Protein AF-A0A1X4HTR7-F1 (afdb_monomer_lite)

Radius of gyration: 32.69 Å; chains: 1; bounding box: 89×97×59 Å

Foldseek 3Di:
DWDFDDDDDDDGTDIDDDDDDPDPDVLVVVLVVVLVVLVVLVPPPPQLLVVLLVLLLVVLCVLCPPPAADQDLQVLLVVLCVVCVVVPQNWDADPSSFKIKRLDDSNVVSCVVRVSRRVSSNQSNSQNSSVRHHPDRWDWDWAPCPDPRIIIIGTRPPVPPDPDPPPDDDDDDDDDDPPDDDDDDDDDDDDDDDDDDDDDDDDDDDDDDDDDDPDDDDDDDDDDDDDDDDDDDDDDDDDDDDD

Structure (mmCIF, N/CA/C/O backbone):
data_AF-A0A1X4HTR7-F1
#
_entry.id   AF-A0A1X4HTR7-F1
#
loop_
_atom_site.group_PDB
_atom_site.id
_atom_site.type_symbol
_atom_site.label_atom_id
_atom_site.label_alt_id
_atom_site.label_comp_id
_atom_site.label_asym_id
_atom_site.label_entity_id
_atom_site.label_seq_id
_atom_site.pdbx_PDB_ins_code
_atom_site.Cartn_x
_atom_site.Cartn_y
_atom_site.Cartn_z
_atom_site.occupancy
_atom_site.B_iso_or_equiv
_atom_site.auth_seq_id
_atom_site.auth_comp_id
_atom_site.auth_asym_id
_atom_site.auth_atom_id
_atom_site.pdbx_PDB_model_num
ATOM 1 N N . ALA A 1 1 ? 1.546 -31.079 11.199 1.00 79.06 1 ALA A N 1
ATOM 2 C CA . ALA A 1 1 ? 1.983 -32.362 11.791 1.00 79.06 1 ALA A CA 1
ATOM 3 C C . ALA A 1 1 ? 1.471 -33.505 10.922 1.00 79.06 1 ALA A C 1
ATOM 5 O O . ALA A 1 1 ? 0.369 -33.392 10.394 1.00 79.06 1 ALA A O 1
ATOM 6 N N . ARG A 1 2 ? 2.264 -34.568 10.740 1.00 87.56 2 ARG A N 1
ATOM 7 C CA . ARG A 1 2 ? 1.849 -35.764 9.989 1.00 87.56 2 ARG A CA 1
ATOM 8 C C . ARG A 1 2 ? 1.687 -36.942 10.940 1.00 87.56 2 ARG A C 1
ATOM 10 O O . ARG A 1 2 ? 2.539 -37.140 11.801 1.00 87.56 2 ARG A O 1
ATOM 17 N N . GLU A 1 3 ? 0.636 -37.719 10.750 1.00 89.25 3 GLU A N 1
ATOM 18 C CA . GLU A 1 3 ? 0.350 -38.915 11.539 1.00 89.25 3 GLU A CA 1
ATOM 19 C C . GLU A 1 3 ? -0.080 -40.044 10.602 1.00 89.25 3 GLU A C 1
ATOM 21 O O . GLU A 1 3 ? -0.757 -39.810 9.600 1.00 89.25 3 GLU A O 1
ATOM 26 N N . ARG A 1 4 ? 0.332 -41.279 10.893 1.00 87.69 4 ARG A N 1
ATOM 27 C CA . ARG A 1 4 ? -0.179 -42.446 10.169 1.00 87.69 4 ARG A CA 1
ATOM 28 C C . ARG A 1 4 ? -1.534 -42.824 10.752 1.00 87.69 4 ARG A C 1
ATOM 30 O O . ARG A 1 4 ? -1.664 -42.978 11.959 1.00 87.69 4 ARG A O 1
ATOM 37 N N . SER A 1 5 ? -2.533 -42.975 9.889 1.00 85.94 5 SER A N 1
ATOM 38 C CA . SER A 1 5 ? -3.834 -43.512 10.292 1.00 85.94 5 SER A CA 1
ATOM 39 C C . SER A 1 5 ? -3.694 -44.921 10.870 1.00 85.94 5 SER A C 1
ATOM 41 O O . SER A 1 5 ? -2.781 -45.666 10.506 1.00 85.94 5 SER A O 1
ATOM 43 N N . ALA A 1 6 ? -4.608 -45.288 11.771 1.00 83.56 6 ALA A N 1
ATOM 44 C CA . ALA A 1 6 ? -4.691 -46.658 12.251 1.00 83.56 6 ALA A CA 1
ATOM 45 C C . ALA A 1 6 ? -5.001 -47.606 11.072 1.00 83.56 6 ALA A C 1
ATOM 47 O O . ALA A 1 6 ? -5.814 -47.255 10.210 1.00 83.56 6 ALA A O 1
ATOM 48 N N . PRO A 1 7 ? -4.359 -48.784 10.998 1.00 80.25 7 PRO A N 1
ATOM 49 C CA . PRO A 1 7 ? -4.620 -49.755 9.943 1.00 80.25 7 PRO A CA 1
ATOM 50 C C . PRO A 1 7 ? -6.077 -50.236 10.002 1.00 80.25 7 PRO A C 1
ATOM 52 O O . PRO A 1 7 ? -6.523 -50.754 11.022 1.00 80.25 7 PRO A O 1
ATOM 55 N N . ALA A 1 8 ? -6.804 -50.089 8.894 1.00 79.19 8 ALA A N 1
ATOM 56 C CA . ALA A 1 8 ? -8.170 -50.577 8.726 1.00 79.19 8 ALA A CA 1
ATOM 57 C C . ALA A 1 8 ? -8.218 -51.534 7.524 1.00 79.19 8 ALA A C 1
ATOM 59 O O . ALA A 1 8 ? -8.521 -51.138 6.402 1.00 79.19 8 ALA A O 1
ATOM 60 N N . GLY A 1 9 ? -7.858 -52.799 7.755 1.00 84.00 9 GLY A N 1
ATOM 61 C CA . GLY A 1 9 ? -7.861 -53.849 6.731 1.00 84.00 9 GLY A CA 1
ATOM 62 C C . GLY A 1 9 ? -6.560 -53.973 5.926 1.00 84.00 9 GLY A C 1
ATOM 63 O O . GLY A 1 9 ? -5.494 -53.523 6.349 1.00 84.00 9 GLY A O 1
ATOM 64 N N . ARG A 1 10 ? -6.634 -54.652 4.771 1.00 78.81 10 ARG A N 1
ATOM 65 C CA . ARG A 1 10 ? -5.477 -54.886 3.889 1.00 78.81 10 ARG A CA 1
ATOM 66 C C . ARG A 1 10 ? -5.119 -53.608 3.127 1.00 78.81 10 ARG A C 1
ATOM 68 O O . ARG A 1 10 ? -5.929 -53.106 2.359 1.00 78.81 10 ARG A O 1
ATOM 75 N N . GLY A 1 11 ? -3.891 -53.128 3.304 1.00 84.06 11 GLY A N 1
ATOM 76 C CA . GLY A 1 11 ? -3.349 -51.959 2.608 1.00 84.06 11 GLY A CA 1
ATOM 77 C C . GLY A 1 11 ? -2.319 -51.218 3.460 1.00 84.06 11 GLY A C 1
ATOM 78 O O . GLY A 1 11 ? -2.220 -51.431 4.667 1.00 84.06 11 GLY A O 1
ATOM 79 N N . ARG A 1 12 ? -1.525 -50.340 2.837 1.00 84.44 12 ARG A N 1
ATOM 80 C CA . ARG A 1 12 ? -0.599 -49.460 3.562 1.00 84.44 12 ARG A CA 1
ATOM 81 C C . ARG A 1 12 ? -1.40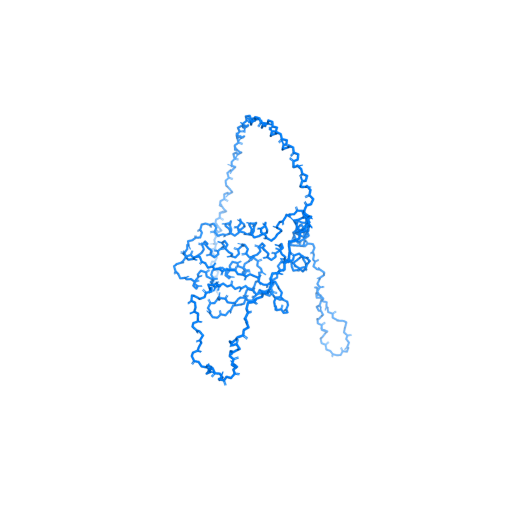5 -48.347 4.251 1.00 84.44 12 ARG A C 1
ATOM 83 O O . ARG A 1 12 ? -2.140 -47.654 3.549 1.00 84.44 12 ARG A O 1
ATOM 90 N N . PRO A 1 13 ? -1.262 -48.125 5.572 1.00 86.06 13 PRO A N 1
ATOM 91 C CA . PRO A 1 13 ? -2.003 -47.072 6.262 1.00 86.06 13 PRO A CA 1
ATOM 92 C C . PRO A 1 13 ? -1.736 -45.688 5.660 1.00 86.06 13 PRO A C 1
ATOM 94 O O . PRO A 1 13 ? -0.587 -45.338 5.372 1.00 86.06 13 PRO A O 1
ATOM 97 N N . ALA A 1 14 ? -2.798 -44.900 5.487 1.00 85.88 14 ALA A N 1
ATOM 98 C CA . ALA A 1 14 ? -2.728 -43.566 4.901 1.00 85.88 14 ALA A CA 1
ATOM 99 C C . ALA A 1 14 ? -2.031 -42.565 5.837 1.00 85.88 14 ALA A C 1
ATOM 101 O O . ALA A 1 14 ? -2.165 -42.647 7.065 1.00 85.88 14 ALA A O 1
ATOM 102 N N . TRP A 1 15 ? -1.335 -41.586 5.257 1.00 90.00 15 TRP A N 1
ATOM 103 C CA . TRP A 1 15 ? -0.837 -40.418 5.983 1.00 90.00 15 TRP A CA 1
ATOM 104 C C . TRP A 1 15 ? -1.953 -39.391 6.145 1.00 90.00 15 TRP A C 1
ATOM 106 O O . TRP A 1 15 ? -2.598 -39.000 5.176 1.00 90.00 15 TRP A O 1
ATOM 116 N N . ARG A 1 16 ? -2.163 -38.938 7.378 1.00 89.38 16 ARG A N 1
ATOM 117 C CA . ARG A 1 16 ? -3.031 -37.813 7.710 1.00 89.38 16 ARG A CA 1
ATOM 118 C C . ARG A 1 16 ? -2.163 -36.599 7.993 1.00 89.38 16 ARG A C 1
ATOM 120 O O . ARG A 1 16 ? -1.202 -36.666 8.763 1.00 89.38 16 ARG A O 1
ATOM 127 N N . TYR A 1 17 ? -2.524 -35.488 7.373 1.00 82.50 17 TYR A N 1
ATOM 128 C CA . TYR A 1 17 ? -1.893 -34.199 7.594 1.00 82.50 17 TYR A CA 1
ATOM 129 C C . TYR A 1 17 ? -2.848 -33.359 8.431 1.00 82.50 17 TYR A C 1
ATOM 131 O O . TYR A 1 17 ? -4.002 -33.161 8.064 1.00 82.50 17 TYR A O 1
ATOM 139 N N . ARG A 1 18 ? -2.370 -32.887 9.579 1.00 82.81 18 ARG A N 1
ATOM 140 C CA . ARG A 1 18 ? -3.064 -31.889 10.392 1.00 82.81 18 ARG A CA 1
ATOM 141 C C . ARG A 1 18 ? -2.269 -30.598 10.309 1.00 82.81 18 ARG A C 1
ATOM 143 O O . ARG A 1 18 ? -1.058 -30.623 10.563 1.00 82.81 18 ARG A O 1
ATOM 150 N N . ALA A 1 19 ? -2.922 -29.483 9.996 1.00 76.19 19 ALA A N 1
ATOM 151 C CA . ALA A 1 19 ? -2.314 -28.171 10.181 1.00 76.19 19 ALA A CA 1
ATOM 152 C C . ALA A 1 19 ? -1.840 -28.070 11.640 1.00 76.19 19 ALA A C 1
ATOM 154 O O . ALA A 1 19 ? -2.599 -28.360 12.567 1.00 76.19 19 ALA A O 1
ATOM 155 N N . ARG A 1 20 ? -0.554 -27.772 11.864 1.00 68.00 20 ARG A N 1
ATOM 156 C CA . ARG A 1 20 ? -0.137 -27.413 13.226 1.00 68.00 20 ARG A CA 1
ATOM 157 C C . ARG A 1 20 ? -0.819 -26.083 13.547 1.00 68.00 20 ARG A C 1
ATOM 159 O O . ARG A 1 20 ? -0.911 -25.265 12.631 1.00 68.00 20 ARG A O 1
ATOM 166 N N . PRO A 1 21 ? -1.273 -25.859 14.794 1.00 58.34 21 PRO A N 1
ATOM 167 C CA . PRO A 1 21 ? -1.607 -24.506 15.192 1.00 58.34 21 PRO A CA 1
ATOM 168 C C . PRO A 1 21 ? -0.378 -23.644 14.871 1.00 58.34 21 PRO A C 1
ATOM 170 O O . PRO A 1 21 ? 0.741 -24.083 15.173 1.00 58.34 21 PRO A O 1
ATOM 173 N N . PRO A 1 22 ? -0.546 -22.514 14.167 1.00 58.00 22 PRO A N 1
ATOM 174 C CA . PRO A 1 22 ? 0.551 -21.583 13.945 1.00 58.00 22 PRO A CA 1
ATOM 175 C C . PRO A 1 22 ? 1.212 -21.319 15.297 1.00 58.00 22 PRO A C 1
ATOM 177 O O . PRO A 1 22 ? 0.532 -20.941 16.253 1.00 58.00 22 PRO A O 1
ATOM 180 N N . GLN A 1 23 ? 2.507 -21.628 15.395 1.00 58.72 23 GLN A N 1
ATOM 181 C CA . GLN A 1 23 ? 3.289 -21.280 16.578 1.00 58.72 23 GLN A CA 1
ATOM 182 C C . GLN A 1 23 ? 3.254 -19.756 16.759 1.00 58.72 23 GLN A C 1
ATOM 184 O O . GLN A 1 23 ? 2.882 -19.042 15.824 1.00 58.72 23 GLN A O 1
ATOM 189 N N . GLU A 1 24 ? 3.606 -19.264 17.946 1.00 57.88 24 GLU A N 1
ATOM 190 C CA . GLU A 1 24 ? 3.901 -17.845 18.172 1.00 57.88 24 GLU A CA 1
ATOM 191 C C . GLU A 1 24 ? 5.034 -17.443 17.222 1.00 57.88 24 GLU A C 1
ATOM 193 O O . GLU A 1 24 ? 6.217 -17.641 17.474 1.00 57.88 24 GLU A O 1
ATOM 198 N N . SER A 1 25 ? 4.648 -17.033 16.019 1.00 64.00 25 SER A N 1
ATOM 199 C CA . SER A 1 25 ? 5.545 -16.496 15.018 1.00 64.00 25 SER A CA 1
ATOM 200 C C . SER A 1 25 ? 5.686 -15.011 15.318 1.00 64.00 25 SER A C 1
ATOM 202 O O . SER A 1 25 ? 4.644 -14.379 15.520 1.00 64.00 25 SER A O 1
ATOM 204 N N . PRO A 1 26 ? 6.887 -14.424 15.224 1.00 72.56 26 PRO A N 1
ATOM 205 C CA . PRO A 1 26 ? 7.075 -12.976 15.327 1.00 72.56 26 PRO A CA 1
ATOM 206 C C . PRO A 1 26 ? 6.064 -12.178 14.483 1.00 72.56 26 PRO A C 1
ATOM 208 O O . PRO A 1 26 ? 5.547 -11.158 14.919 1.00 72.56 26 PRO A O 1
ATOM 211 N N . ALA A 1 27 ? 5.660 -12.709 13.322 1.00 74.56 27 ALA A N 1
ATOM 212 C CA . ALA A 1 27 ? 4.618 -12.136 12.467 1.00 74.56 27 ALA A CA 1
ATOM 213 C C . ALA A 1 27 ? 3.270 -11.872 13.176 1.00 74.56 27 ALA A C 1
ATOM 215 O O . ALA A 1 27 ? 2.614 -10.878 12.885 1.00 74.56 27 ALA A O 1
ATOM 216 N N . ARG A 1 28 ? 2.854 -12.724 14.123 1.00 75.75 28 ARG A N 1
ATOM 217 C CA . ARG A 1 28 ? 1.610 -12.538 14.891 1.00 75.75 28 ARG A CA 1
ATOM 218 C C . ARG A 1 28 ? 1.742 -11.450 15.945 1.00 75.75 28 ARG A C 1
ATOM 220 O O . ARG A 1 28 ? 0.796 -10.697 16.150 1.00 75.75 28 ARG A O 1
ATOM 227 N N . GLU A 1 29 ? 2.896 -11.366 16.595 1.00 83.12 29 GLU A N 1
ATOM 228 C CA . GLU A 1 29 ? 3.181 -10.313 17.572 1.00 83.12 29 GLU A CA 1
ATOM 229 C C . GLU A 1 29 ? 3.232 -8.945 16.882 1.00 83.12 29 GLU A C 1
ATOM 231 O O . GLU A 1 29 ? 2.575 -8.005 17.331 1.00 83.12 29 GLU A O 1
ATOM 236 N N . TYR A 1 30 ? 3.904 -8.855 15.729 1.00 85.38 30 TYR A N 1
ATOM 237 C CA . TYR A 1 30 ? 3.920 -7.640 14.913 1.00 85.38 30 TYR A CA 1
ATOM 238 C C . TYR A 1 30 ? 2.538 -7.284 14.358 1.00 85.38 30 TYR A C 1
ATOM 240 O O . TYR A 1 30 ? 2.181 -6.108 14.354 1.00 85.38 30 TYR A O 1
ATOM 248 N N . ALA A 1 31 ? 1.725 -8.267 13.955 1.00 84.56 31 ALA A N 1
ATOM 249 C CA . ALA A 1 31 ? 0.345 -8.015 13.541 1.00 84.56 31 ALA A CA 1
ATOM 250 C C . ALA A 1 31 ? -0.514 -7.466 14.693 1.00 84.56 31 ALA A C 1
ATOM 252 O O . ALA A 1 31 ? -1.280 -6.524 14.493 1.00 84.56 31 ALA A O 1
ATOM 253 N N . GLY A 1 32 ? -0.348 -7.999 15.909 1.00 88.50 32 GLY A N 1
ATOM 254 C CA . GLY A 1 32 ? -1.008 -7.482 17.109 1.00 88.50 32 GLY A CA 1
ATOM 255 C C . GLY A 1 32 ? -0.587 -6.047 17.444 1.00 88.50 32 GLY A C 1
ATOM 256 O O . GLY A 1 32 ? -1.440 -5.205 17.726 1.00 88.50 32 GLY A O 1
ATOM 257 N N . LEU A 1 33 ? 0.710 -5.737 17.351 1.00 92.12 33 LEU A N 1
ATOM 258 C CA . LEU A 1 33 ? 1.218 -4.374 17.527 1.00 92.12 33 LEU A CA 1
ATOM 259 C C . LEU A 1 33 ? 0.642 -3.419 16.471 1.00 92.12 33 LEU A C 1
ATOM 261 O O . LEU A 1 33 ? 0.127 -2.356 16.822 1.00 92.12 33 LEU A O 1
ATOM 265 N N . ALA A 1 34 ? 0.674 -3.817 15.197 1.00 90.81 34 ALA A N 1
ATOM 266 C CA . ALA A 1 34 ? 0.104 -3.043 14.099 1.00 90.81 34 ALA A CA 1
ATOM 267 C C . ALA A 1 34 ? -1.395 -2.782 14.312 1.00 90.81 34 ALA A C 1
ATOM 269 O O . ALA A 1 34 ? -1.858 -1.668 14.076 1.00 90.81 34 ALA A O 1
ATOM 270 N N . ALA A 1 35 ? -2.142 -3.762 14.831 1.00 92.38 35 ALA A N 1
ATOM 271 C CA . ALA A 1 35 ? -3.556 -3.599 15.159 1.00 92.38 35 ALA A CA 1
ATOM 272 C C . ALA A 1 35 ? -3.799 -2.519 16.216 1.00 92.38 35 ALA A C 1
ATOM 274 O O . ALA A 1 35 ? -4.629 -1.631 16.017 1.00 92.38 35 ALA A O 1
ATOM 275 N N . VAL A 1 36 ? -3.048 -2.545 17.319 1.00 95.88 36 VAL A N 1
ATOM 276 C CA . VAL A 1 36 ? -3.193 -1.550 18.393 1.00 95.88 36 VAL A CA 1
ATOM 277 C C . VAL A 1 36 ? -2.829 -0.145 17.905 1.00 95.88 36 VAL A C 1
ATOM 279 O O . VAL A 1 36 ? -3.540 0.814 18.225 1.00 95.88 36 VAL A O 1
ATOM 282 N N . LEU A 1 37 ? -1.758 -0.014 17.118 1.00 95.81 37 LEU A N 1
ATOM 283 C CA . LEU A 1 37 ? -1.332 1.266 16.547 1.00 95.81 37 LEU A CA 1
ATOM 284 C C . LEU A 1 37 ? -2.354 1.803 15.540 1.00 95.81 37 LEU A C 1
ATOM 286 O O . LEU A 1 37 ? -2.765 2.958 15.651 1.00 95.81 37 LEU A O 1
ATOM 290 N N . ALA A 1 38 ? -2.837 0.958 14.627 1.00 96.06 38 ALA A N 1
ATOM 291 C CA . ALA A 1 38 ? -3.857 1.344 13.659 1.00 96.06 38 ALA A CA 1
ATOM 292 C C . ALA A 1 38 ? -5.149 1.791 14.352 1.00 96.06 38 ALA A C 1
ATOM 294 O O . ALA A 1 38 ? -5.695 2.846 14.032 1.00 96.06 38 ALA A O 1
ATOM 295 N N . ALA A 1 39 ? -5.587 1.051 15.373 1.00 96.00 39 ALA A N 1
ATOM 296 C CA . ALA A 1 39 ? -6.756 1.407 16.164 1.00 96.00 39 ALA A CA 1
ATOM 297 C C . ALA A 1 39 ? -6.565 2.733 16.924 1.00 96.00 39 ALA A C 1
ATOM 299 O O . ALA A 1 39 ? -7.526 3.476 17.130 1.00 96.00 39 ALA A O 1
ATOM 300 N N . ARG A 1 40 ? -5.338 3.051 17.363 1.00 97.75 40 ARG A N 1
ATOM 301 C CA . ARG A 1 40 ? -5.025 4.340 17.993 1.00 97.75 40 ARG A CA 1
ATOM 302 C C . ARG A 1 40 ? -5.120 5.482 16.983 1.00 97.75 40 ARG A C 1
ATOM 304 O O . ARG A 1 40 ? -5.825 6.444 17.272 1.00 97.75 40 ARG A O 1
ATOM 311 N N . ILE A 1 41 ? -4.469 5.356 15.825 1.00 96.75 41 ILE A N 1
ATOM 312 C CA . ILE A 1 41 ? -4.495 6.364 14.751 1.00 96.75 41 ILE A CA 1
ATOM 313 C C . ILE A 1 41 ? -5.938 6.629 14.317 1.00 96.75 41 ILE A C 1
ATOM 315 O O . ILE A 1 41 ? -6.377 7.775 14.341 1.00 96.75 41 ILE A O 1
ATOM 319 N N . ALA A 1 42 ? -6.707 5.568 14.053 1.00 95.69 42 ALA A N 1
ATOM 320 C CA . ALA A 1 42 ? -8.106 5.663 13.642 1.00 95.69 42 ALA A CA 1
ATOM 321 C C . ALA A 1 42 ? -8.994 6.434 14.636 1.00 95.69 42 ALA A C 1
ATOM 323 O O . ALA A 1 42 ? -9.997 7.014 14.232 1.00 95.69 42 ALA A O 1
ATOM 324 N N . ARG A 1 43 ? -8.653 6.438 15.933 1.00 96.50 43 ARG A N 1
ATOM 325 C CA . ARG A 1 43 ? -9.421 7.148 16.967 1.00 96.50 43 ARG A CA 1
ATOM 326 C C . ARG A 1 43 ? -8.938 8.563 17.251 1.00 96.50 43 ARG A C 1
ATOM 328 O O . ARG A 1 43 ? -9.726 9.350 17.764 1.00 96.50 43 ARG A O 1
ATOM 335 N N . THR A 1 44 ? -7.653 8.857 17.051 1.00 97.56 44 THR A N 1
ATOM 336 C CA . THR A 1 44 ? -7.059 10.116 17.536 1.00 97.56 44 THR A CA 1
ATOM 337 C C . THR A 1 44 ? -6.549 11.045 16.451 1.00 97.56 44 THR A C 1
ATOM 339 O O . THR A 1 44 ? -6.312 12.208 16.758 1.00 97.56 44 THR A O 1
ATOM 342 N N . SER A 1 45 ? -6.356 10.561 15.226 1.00 97.81 45 SER A N 1
ATOM 343 C CA . SER A 1 45 ? -5.997 11.426 14.105 1.00 97.81 45 SER A CA 1
ATOM 344 C C . SER A 1 45 ? -7.224 12.164 13.564 1.00 97.81 45 SER A C 1
ATOM 346 O O . SER A 1 45 ? -8.330 11.621 13.551 1.00 97.81 45 SER A O 1
ATOM 348 N N . ALA A 1 46 ? -7.014 13.404 13.118 1.00 97.56 46 ALA A N 1
ATOM 349 C CA . ALA A 1 46 ? -8.010 14.177 12.381 1.00 97.56 46 ALA A CA 1
ATOM 350 C C . ALA A 1 46 ? -8.137 13.717 10.915 1.00 97.56 46 ALA A C 1
ATOM 352 O O . ALA A 1 46 ? -9.207 13.867 10.328 1.00 97.56 46 ALA A O 1
ATOM 353 N N . ASP A 1 47 ? -7.078 13.123 10.355 1.00 97.81 47 ASP A N 1
ATOM 354 C CA . ASP A 1 47 ? -7.054 12.495 9.033 1.00 97.81 47 ASP A CA 1
ATOM 355 C C . ASP A 1 47 ? -6.271 11.165 9.083 1.00 97.81 47 ASP A C 1
ATOM 357 O O . ASP A 1 47 ? -5.096 11.094 8.711 1.00 97.81 47 ASP A O 1
ATOM 361 N N . PRO A 1 48 ? -6.911 10.073 9.547 1.00 97.38 48 PRO A N 1
ATOM 362 C CA . PRO A 1 48 ? -6.248 8.779 9.671 1.00 97.38 48 PRO A CA 1
ATOM 363 C C . PRO A 1 48 ? -5.699 8.216 8.354 1.00 97.38 48 PRO A C 1
ATOM 365 O O . PRO A 1 48 ? -4.754 7.430 8.392 1.00 97.38 48 PRO A O 1
ATOM 368 N N . ARG A 1 49 ? -6.302 8.558 7.203 1.00 96.88 49 ARG A N 1
ATOM 369 C CA . ARG A 1 49 ? -5.839 8.074 5.894 1.00 96.88 49 ARG A CA 1
ATOM 370 C C . ARG A 1 49 ? -4.628 8.872 5.426 1.00 96.88 49 ARG A C 1
ATOM 372 O O . ARG A 1 49 ? -3.670 8.255 4.969 1.00 96.88 49 ARG A O 1
ATOM 379 N N . GLY A 1 50 ? -4.657 10.198 5.553 1.00 98.00 50 GLY A N 1
ATOM 380 C CA . GLY A 1 50 ? -3.517 11.059 5.230 1.00 98.00 50 GLY A CA 1
ATOM 381 C C . GLY A 1 50 ? -2.275 10.701 6.044 1.00 98.00 50 GLY A C 1
ATOM 382 O O . GLY A 1 50 ? -1.214 10.467 5.467 1.00 98.00 50 GLY A O 1
ATOM 383 N N . ASP A 1 51 ? -2.421 10.533 7.362 1.00 98.25 51 ASP A N 1
ATOM 384 C CA . ASP A 1 51 ? -1.311 10.119 8.235 1.00 98.25 51 ASP A CA 1
ATOM 385 C C . ASP A 1 51 ? -0.761 8.736 7.857 1.00 98.25 51 ASP A C 1
ATOM 387 O O . ASP A 1 51 ? 0.447 8.497 7.889 1.00 98.25 51 ASP A O 1
ATOM 391 N N . ALA A 1 52 ? -1.646 7.807 7.488 1.00 97.94 52 ALA A N 1
ATOM 392 C CA . ALA A 1 52 ? -1.252 6.476 7.050 1.00 97.94 52 ALA A CA 1
ATOM 393 C C . ALA A 1 52 ? -0.500 6.494 5.714 1.00 97.94 52 ALA A C 1
ATOM 395 O O . ALA A 1 52 ? 0.504 5.796 5.584 1.00 97.94 52 ALA A O 1
ATOM 396 N N . LEU A 1 53 ? -0.955 7.295 4.746 1.00 98.12 53 LEU A N 1
ATOM 397 C CA . LEU A 1 53 ? -0.254 7.502 3.477 1.00 98.12 53 LEU A CA 1
ATOM 398 C C . LEU A 1 53 ? 1.152 8.052 3.728 1.00 98.12 53 LEU A C 1
ATOM 400 O O . LEU A 1 53 ? 2.116 7.464 3.247 1.00 98.12 53 LEU A O 1
ATOM 404 N N . ALA A 1 54 ? 1.280 9.097 4.550 1.00 98.19 54 ALA A N 1
ATOM 405 C CA . ALA A 1 54 ? 2.574 9.687 4.892 1.00 98.19 54 ALA A CA 1
ATOM 406 C C . ALA A 1 54 ? 3.522 8.667 5.552 1.00 98.19 54 ALA A C 1
ATOM 408 O O . ALA A 1 54 ? 4.678 8.541 5.151 1.00 98.19 54 ALA A O 1
ATOM 409 N N . ALA A 1 55 ? 3.018 7.871 6.503 1.00 98.00 55 ALA A N 1
ATOM 410 C CA . ALA A 1 55 ? 3.797 6.804 7.133 1.00 98.00 55 ALA A CA 1
ATOM 411 C C . ALA A 1 55 ? 4.221 5.710 6.134 1.00 98.00 55 ALA A C 1
ATOM 413 O O . ALA A 1 55 ? 5.330 5.179 6.212 1.00 98.00 55 ALA A O 1
ATOM 414 N N . GLY A 1 56 ? 3.343 5.373 5.187 1.00 97.19 56 GLY A N 1
ATOM 415 C CA . GLY A 1 56 ? 3.654 4.476 4.079 1.00 97.19 56 GLY A CA 1
ATOM 416 C C . GLY A 1 56 ? 4.759 5.022 3.181 1.00 97.19 56 GLY A C 1
ATOM 417 O O . GLY A 1 56 ? 5.680 4.288 2.834 1.00 97.19 56 GLY A O 1
ATOM 418 N N . GLU A 1 57 ? 4.700 6.308 2.843 1.00 98.00 57 GLU A N 1
ATOM 419 C CA . GLU A 1 57 ? 5.703 6.974 2.010 1.00 98.00 57 GLU A CA 1
ATOM 420 C C . GLU A 1 57 ? 7.077 7.033 2.688 1.00 98.00 57 GLU A C 1
ATOM 422 O O . GLU A 1 57 ? 8.094 6.778 2.040 1.00 98.00 57 GLU A O 1
ATOM 427 N N . ASP A 1 58 ? 7.117 7.318 3.995 1.00 98.31 58 ASP A N 1
ATOM 428 C CA . ASP A 1 58 ? 8.341 7.241 4.802 1.00 98.31 58 ASP A CA 1
ATOM 429 C C . ASP A 1 58 ? 8.962 5.845 4.730 1.00 98.31 58 ASP A C 1
ATOM 431 O O . ASP A 1 58 ? 10.164 5.699 4.501 1.00 98.31 58 ASP A O 1
ATOM 435 N N . TRP A 1 59 ? 8.140 4.806 4.881 1.00 96.62 59 TRP A N 1
ATOM 436 C CA . TRP A 1 59 ? 8.612 3.429 4.799 1.00 96.62 59 TRP A CA 1
ATOM 437 C C . TRP A 1 59 ? 9.067 3.051 3.383 1.00 96.62 59 TRP A C 1
ATOM 439 O O . TRP A 1 59 ? 10.116 2.425 3.229 1.00 96.62 59 TRP A O 1
ATOM 449 N N . GLY A 1 60 ? 8.332 3.471 2.351 1.00 96.50 60 GLY A N 1
ATOM 450 C CA . GLY A 1 60 ? 8.692 3.242 0.952 1.00 96.50 60 GLY A CA 1
ATOM 451 C C . GLY A 1 60 ? 10.062 3.825 0.608 1.00 96.50 60 GLY A C 1
ATOM 452 O O . GLY A 1 60 ? 10.888 3.110 0.047 1.00 96.50 60 GLY A O 1
ATOM 453 N N . ARG A 1 61 ? 10.353 5.059 1.051 1.00 95.94 61 ARG A N 1
ATOM 454 C CA . ARG A 1 61 ? 11.675 5.692 0.881 1.00 95.94 61 ARG A CA 1
ATOM 455 C C . ARG A 1 61 ? 12.811 4.873 1.488 1.00 95.94 61 ARG A C 1
ATOM 457 O O . ARG A 1 61 ? 13.871 4.775 0.884 1.00 95.94 61 ARG A O 1
ATOM 464 N N . VAL A 1 62 ? 12.593 4.275 2.662 1.00 96.38 62 VAL A N 1
ATOM 465 C CA . VAL A 1 62 ? 13.593 3.409 3.309 1.00 96.38 62 VAL A CA 1
ATOM 466 C C . VAL A 1 62 ? 13.836 2.138 2.495 1.00 96.38 62 VAL A C 1
ATOM 468 O O . VAL A 1 62 ? 14.975 1.694 2.386 1.00 96.38 62 VAL A O 1
ATOM 471 N N . LEU A 1 63 ? 12.786 1.538 1.926 1.00 94.06 63 LEU A N 1
ATOM 472 C CA . LEU A 1 63 ? 12.916 0.304 1.145 1.00 94.06 63 LEU A CA 1
ATOM 473 C C . LEU A 1 63 ? 13.584 0.517 -0.215 1.00 94.06 63 LEU A C 1
ATOM 475 O O . LEU A 1 63 ? 14.216 -0.404 -0.726 1.00 94.06 63 LEU A O 1
ATOM 479 N N . THR A 1 64 ? 13.439 1.703 -0.802 1.00 95.62 64 THR A N 1
ATOM 480 C CA . THR A 1 64 ? 14.028 2.043 -2.103 1.00 95.62 64 THR A CA 1
ATOM 481 C C . THR A 1 64 ? 15.315 2.855 -1.996 1.00 95.62 64 THR A C 1
ATOM 483 O O . THR A 1 64 ? 15.786 3.379 -3.004 1.00 95.62 64 THR A O 1
ATOM 486 N N . ASP A 1 65 ? 15.895 2.975 -0.801 1.00 94.38 65 ASP A N 1
ATOM 487 C CA . ASP A 1 65 ? 17.157 3.687 -0.615 1.00 94.38 65 ASP A CA 1
ATOM 488 C C . ASP A 1 65 ? 18.273 3.071 -1.481 1.00 94.38 65 ASP A C 1
ATOM 490 O O . ASP A 1 65 ? 18.435 1.848 -1.567 1.00 94.38 65 ASP A O 1
ATOM 494 N N . GLY A 1 66 ? 19.021 3.930 -2.175 1.00 90.69 66 GLY A N 1
ATOM 495 C CA . GLY A 1 66 ? 20.094 3.526 -3.088 1.00 90.69 66 GLY A CA 1
ATOM 496 C C . GLY A 1 66 ? 19.655 2.787 -4.361 1.00 90.69 66 GLY A C 1
ATOM 497 O O . GLY A 1 66 ? 20.508 2.195 -5.023 1.00 90.69 66 GLY A O 1
ATOM 498 N N . GLN A 1 67 ? 18.362 2.775 -4.706 1.00 91.44 67 GLN A N 1
ATOM 499 C CA . GLN A 1 67 ? 17.899 2.265 -6.000 1.00 91.44 67 GLN A CA 1
ATOM 500 C C . GLN A 1 67 ? 18.040 3.335 -7.088 1.00 91.44 67 GLN A C 1
ATOM 502 O O . GLN A 1 67 ? 17.667 4.487 -6.885 1.00 91.44 67 GLN A O 1
ATOM 507 N N . GLU A 1 68 ? 18.548 2.939 -8.255 1.00 92.38 68 GLU A N 1
ATOM 508 C CA . GLU A 1 68 ? 18.618 3.818 -9.425 1.00 92.38 68 GLU A CA 1
ATOM 509 C C . GLU A 1 68 ? 17.277 3.799 -10.185 1.00 92.38 68 GLU A C 1
ATOM 511 O O . GLU A 1 68 ? 16.765 2.703 -10.481 1.00 92.38 68 GLU A O 1
ATOM 516 N N . PRO A 1 69 ? 16.717 4.971 -10.542 1.00 93.56 69 PRO A N 1
ATOM 517 C CA . PRO A 1 69 ? 15.500 5.053 -11.341 1.00 93.56 69 PRO A CA 1
ATOM 518 C C . PRO A 1 69 ? 15.671 4.375 -12.705 1.00 93.56 69 PRO A C 1
ATOM 520 O O . PRO A 1 69 ? 16.766 4.339 -13.271 1.00 93.56 69 PRO A O 1
ATOM 523 N N . SER A 1 70 ? 14.580 3.844 -13.252 1.00 90.88 70 SER A N 1
ATOM 524 C CA . SER A 1 70 ? 14.505 3.439 -14.655 1.00 90.88 70 SER A CA 1
ATOM 525 C C . SER A 1 70 ? 13.721 4.464 -15.468 1.00 90.88 70 SER A C 1
ATOM 527 O O . SER A 1 70 ? 12.660 4.929 -15.049 1.00 90.88 70 SER A O 1
ATOM 529 N N . ALA A 1 71 ? 14.225 4.755 -16.666 1.00 90.06 71 ALA A N 1
ATOM 530 C CA . ALA A 1 71 ? 13.515 5.526 -17.680 1.00 90.06 71 ALA A CA 1
ATOM 531 C C . ALA A 1 71 ? 12.380 4.725 -18.352 1.00 90.06 71 ALA A C 1
ATOM 533 O O . ALA A 1 71 ? 11.577 5.305 -19.076 1.00 90.06 71 ALA A O 1
ATOM 534 N N . ASP A 1 72 ? 12.309 3.400 -18.154 1.00 91.31 72 ASP A N 1
ATOM 535 C CA . ASP A 1 72 ? 11.187 2.572 -18.611 1.00 91.31 72 ASP A CA 1
ATOM 536 C C . ASP A 1 72 ? 10.122 2.459 -17.499 1.00 91.31 72 ASP A C 1
ATOM 538 O O . ASP A 1 72 ? 10.346 1.767 -16.495 1.00 91.31 72 ASP A O 1
ATOM 542 N N . PRO A 1 73 ? 8.928 3.070 -17.664 1.00 90.69 73 PRO A N 1
ATOM 543 C CA . PRO A 1 73 ? 7.860 2.996 -16.668 1.00 90.69 73 PRO A CA 1
ATOM 544 C C . PRO A 1 73 ? 7.400 1.565 -16.380 1.00 90.69 73 PRO A C 1
ATOM 546 O O . PRO A 1 73 ? 7.002 1.252 -15.255 1.00 90.69 73 PRO A O 1
ATOM 549 N N . ARG A 1 74 ? 7.459 0.674 -17.380 1.00 91.56 74 ARG A N 1
ATOM 550 C CA . ARG A 1 74 ? 7.071 -0.731 -17.216 1.00 91.56 74 ARG A CA 1
ATOM 551 C C . ARG A 1 74 ? 8.071 -1.463 -16.329 1.00 91.56 74 ARG A C 1
ATOM 553 O O . ARG A 1 74 ? 7.654 -2.182 -15.425 1.00 91.56 74 ARG A O 1
ATOM 560 N N . GLU A 1 75 ? 9.365 -1.228 -16.530 1.00 93.81 75 GLU A N 1
ATOM 561 C CA . GLU A 1 75 ? 10.416 -1.777 -15.671 1.00 93.81 75 GLU A CA 1
ATOM 562 C C . GLU A 1 75 ? 10.286 -1.265 -14.227 1.00 93.81 75 GLU A C 1
ATOM 564 O O . GLU A 1 75 ? 10.374 -2.052 -13.283 1.00 93.81 75 GLU A O 1
ATOM 569 N N . ALA A 1 76 ? 10.009 0.030 -14.035 1.00 94.56 76 ALA A N 1
ATOM 570 C CA . ALA A 1 76 ? 9.777 0.602 -12.708 1.00 94.56 76 ALA A CA 1
ATOM 571 C C . ALA A 1 76 ? 8.604 -0.087 -11.981 1.00 94.56 76 ALA A C 1
ATOM 573 O O . ALA A 1 76 ? 8.726 -0.455 -10.808 1.00 94.56 76 ALA A O 1
ATOM 574 N N . ARG A 1 77 ? 7.490 -0.340 -12.689 1.00 95.38 77 ARG A N 1
ATOM 575 C CA . ARG A 1 77 ? 6.352 -1.097 -12.141 1.00 95.38 77 ARG A CA 1
ATOM 576 C C . ARG A 1 77 ? 6.728 -2.543 -11.827 1.00 95.38 77 ARG A C 1
ATOM 578 O O . ARG A 1 77 ? 6.428 -3.009 -10.733 1.00 95.38 77 ARG A O 1
ATOM 585 N N . GLU A 1 78 ? 7.426 -3.246 -12.716 1.00 95.88 78 GLU A N 1
ATOM 586 C CA . GLU A 1 78 ? 7.881 -4.625 -12.467 1.00 95.88 78 GLU A CA 1
ATOM 587 C C . GLU A 1 78 ? 8.793 -4.723 -11.227 1.00 95.88 78 GLU A C 1
ATOM 589 O O . GLU A 1 78 ? 8.632 -5.639 -10.414 1.00 95.88 78 GLU A O 1
ATOM 594 N N . ARG A 1 79 ? 9.688 -3.747 -11.017 1.00 96.19 79 ARG A N 1
ATOM 595 C CA . ARG A 1 79 ? 10.524 -3.653 -9.805 1.00 96.19 79 ARG A CA 1
ATOM 596 C C . ARG A 1 79 ? 9.687 -3.428 -8.541 1.00 96.19 79 ARG A C 1
ATOM 598 O O . ARG A 1 79 ? 9.918 -4.107 -7.540 1.00 96.19 79 ARG A O 1
ATOM 605 N N . LEU A 1 80 ? 8.676 -2.554 -8.591 1.00 96.38 80 LEU A N 1
ATOM 606 C CA . LEU A 1 80 ? 7.719 -2.388 -7.488 1.00 96.38 80 LEU A CA 1
ATOM 607 C C . LEU A 1 80 ? 7.002 -3.710 -7.167 1.00 96.38 80 LEU A C 1
ATOM 609 O O . LEU A 1 80 ? 6.866 -4.067 -5.997 1.00 96.38 80 LEU A O 1
ATOM 613 N N . LEU A 1 81 ? 6.560 -4.461 -8.181 1.00 97.12 81 LEU A N 1
ATOM 614 C CA . LEU A 1 81 ? 5.917 -5.762 -7.966 1.00 97.12 81 LEU A CA 1
ATOM 615 C C . LEU A 1 81 ? 6.867 -6.774 -7.313 1.00 97.12 81 LEU A C 1
ATOM 617 O O . LEU A 1 81 ? 6.433 -7.542 -6.452 1.00 97.12 81 LEU A O 1
ATOM 621 N N . GLY A 1 82 ? 8.152 -6.749 -7.674 1.00 97.06 82 GLY A N 1
ATOM 622 C CA . GLY A 1 82 ? 9.196 -7.518 -6.994 1.00 97.06 82 GLY A CA 1
ATOM 623 C C . GLY A 1 82 ? 9.243 -7.208 -5.497 1.00 97.06 82 GLY A C 1
ATOM 624 O O . GLY A 1 82 ? 9.066 -8.110 -4.676 1.00 97.06 82 GLY A O 1
ATOM 625 N N . LEU A 1 83 ? 9.349 -5.924 -5.146 1.00 96.25 83 LEU A N 1
ATOM 626 C CA . LEU A 1 83 ? 9.364 -5.444 -3.760 1.00 96.25 83 LEU A CA 1
ATOM 627 C C . LEU A 1 83 ? 8.089 -5.837 -2.993 1.00 96.25 83 LEU A C 1
ATOM 629 O O . LEU A 1 83 ? 8.165 -6.368 -1.884 1.00 96.25 83 LEU A O 1
ATOM 633 N N . LEU A 1 84 ? 6.905 -5.643 -3.588 1.00 96.50 84 LEU A N 1
ATOM 634 C CA . LEU A 1 84 ? 5.627 -6.056 -2.993 1.00 96.50 84 LEU A CA 1
ATOM 635 C C . LEU A 1 84 ? 5.562 -7.580 -2.777 1.00 96.50 84 LEU A C 1
ATOM 637 O O . LEU A 1 84 ? 4.984 -8.055 -1.794 1.00 96.50 84 LEU A O 1
ATOM 641 N N . GLY A 1 85 ? 6.156 -8.360 -3.681 1.00 96.19 85 GLY A N 1
ATOM 642 C CA . GLY A 1 85 ? 6.302 -9.807 -3.551 1.00 96.19 85 GLY A CA 1
ATOM 643 C C . GLY A 1 85 ? 7.174 -10.205 -2.362 1.00 96.19 85 GLY A C 1
ATOM 644 O O . GLY A 1 85 ? 6.772 -11.070 -1.579 1.00 96.19 85 GLY A O 1
ATOM 645 N N . GLU A 1 86 ? 8.318 -9.543 -2.191 1.00 94.19 86 GLU A N 1
ATOM 646 C CA . GLU A 1 86 ? 9.275 -9.792 -1.105 1.00 94.19 86 GLU A CA 1
ATOM 647 C C . GLU A 1 86 ? 8.686 -9.507 0.280 1.00 94.19 86 GLU A C 1
ATOM 649 O O . GLU A 1 86 ? 8.852 -10.311 1.200 1.00 94.19 86 GLU A O 1
ATOM 654 N N . ILE A 1 87 ? 7.922 -8.419 0.422 1.00 91.69 87 ILE A N 1
ATOM 655 C CA . ILE A 1 87 ? 7.244 -8.076 1.684 1.00 91.69 87 ILE A CA 1
ATOM 656 C C . ILE A 1 87 ? 5.927 -8.852 1.898 1.00 91.69 87 ILE A C 1
ATOM 658 O O . ILE A 1 87 ? 5.281 -8.716 2.938 1.00 91.69 87 ILE A O 1
ATOM 662 N N . GLY A 1 88 ? 5.543 -9.715 0.948 1.00 92.19 88 GLY A N 1
ATOM 663 C CA . GLY A 1 88 ? 4.538 -10.761 1.151 1.00 92.19 88 GLY A CA 1
ATOM 664 C C . GLY A 1 88 ? 3.150 -10.517 0.554 1.00 92.19 88 GLY A C 1
ATOM 665 O O . GLY A 1 88 ? 2.240 -11.296 0.855 1.00 92.19 88 GLY A O 1
ATOM 666 N N . PHE A 1 89 ? 2.963 -9.509 -0.306 1.00 95.19 89 PHE A N 1
ATOM 667 C CA . PHE A 1 89 ? 1.671 -9.259 -0.970 1.00 95.19 89 PHE A CA 1
ATOM 668 C C . PHE A 1 89 ? 1.352 -10.249 -2.094 1.00 95.19 89 PHE A C 1
ATOM 670 O O . PHE A 1 89 ? 0.179 -10.483 -2.388 1.00 95.19 89 PHE A O 1
ATOM 677 N N . ALA A 1 90 ? 2.390 -10.858 -2.681 1.00 95.56 90 ALA A N 1
ATOM 678 C CA . ALA A 1 90 ? 2.293 -11.795 -3.803 1.00 95.56 90 ALA A CA 1
ATOM 679 C C . ALA A 1 90 ? 1.466 -11.235 -4.986 1.00 95.56 90 ALA A C 1
ATOM 681 O O . ALA A 1 90 ? 0.421 -11.803 -5.301 1.00 95.56 90 ALA A O 1
ATOM 682 N N . PRO A 1 91 ? 1.897 -10.119 -5.607 1.00 97.62 91 PRO A N 1
ATOM 683 C CA . PRO A 1 91 ? 1.122 -9.436 -6.637 1.00 97.62 91 PRO A CA 1
ATOM 684 C C . PRO A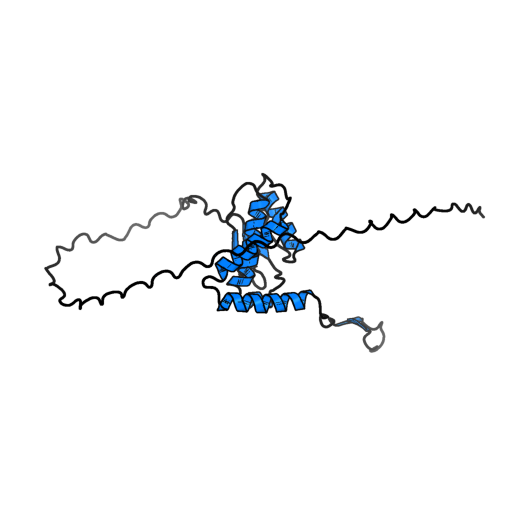 1 91 ? 0.889 -10.291 -7.888 1.00 97.62 91 PRO A C 1
ATOM 686 O O . PRO A 1 91 ? 1.767 -11.026 -8.338 1.00 97.62 91 PRO A O 1
ATOM 689 N N . GLU A 1 92 ? -0.293 -10.134 -8.475 1.00 97.62 92 GLU A N 1
ATOM 690 C CA . GLU A 1 92 ? -0.715 -10.728 -9.744 1.00 97.62 92 GLU A CA 1
ATOM 691 C C . GLU A 1 92 ? -1.138 -9.583 -10.677 1.00 97.62 92 GLU A C 1
ATOM 693 O O . GLU A 1 92 ? -2.128 -8.906 -10.405 1.00 97.62 92 GLU A O 1
ATOM 698 N N . ALA A 1 93 ? -0.389 -9.330 -11.749 1.00 96.38 93 ALA A N 1
ATOM 699 C CA . ALA A 1 93 ? -0.596 -8.166 -12.611 1.00 96.38 93 ALA A CA 1
ATOM 700 C C . ALA A 1 93 ? -0.998 -8.541 -14.044 1.00 96.38 93 ALA A C 1
ATOM 702 O O . ALA A 1 93 ? -0.807 -9.678 -14.485 1.00 96.38 93 ALA A O 1
ATOM 703 N N . ASP A 1 94 ? -1.559 -7.571 -14.764 1.00 94.44 94 ASP A N 1
ATOM 704 C CA . ASP A 1 94 ? -1.750 -7.636 -16.212 1.00 94.44 94 ASP A CA 1
ATOM 705 C C . ASP A 1 94 ? -0.417 -7.487 -16.980 1.00 94.44 94 ASP A C 1
ATOM 707 O O . ASP A 1 94 ? 0.655 -7.338 -16.393 1.00 94.44 94 ASP A O 1
ATOM 711 N N . ALA A 1 95 ? -0.465 -7.553 -18.316 1.00 91.44 95 ALA A N 1
ATOM 712 C CA . ALA A 1 95 ? 0.739 -7.516 -19.158 1.00 91.44 95 ALA A CA 1
ATOM 713 C C . ALA A 1 95 ? 1.545 -6.205 -19.029 1.00 91.44 95 ALA A C 1
ATOM 715 O O . ALA A 1 95 ? 2.775 -6.212 -19.169 1.00 91.44 95 ALA A O 1
ATOM 716 N N . GLU A 1 96 ? 0.848 -5.105 -18.730 1.00 90.75 96 GLU A N 1
ATOM 717 C CA . GLU A 1 96 ? 1.414 -3.759 -18.590 1.00 90.75 96 GLU A CA 1
ATOM 718 C C . GLU A 1 96 ? 1.810 -3.410 -17.150 1.00 90.75 96 GLU A C 1
ATOM 720 O O . GLU A 1 96 ? 2.356 -2.330 -16.905 1.00 90.75 96 GLU A O 1
ATOM 725 N N . ALA A 1 97 ? 1.556 -4.315 -16.201 1.00 93.94 97 ALA A N 1
ATOM 726 C CA . ALA A 1 97 ? 1.746 -4.102 -14.773 1.00 93.94 97 ALA A CA 1
ATOM 727 C C . ALA A 1 97 ? 0.985 -2.883 -14.216 1.00 93.94 97 ALA A C 1
ATOM 729 O O . ALA A 1 97 ? 1.428 -2.281 -13.244 1.00 93.94 97 ALA A O 1
ATOM 730 N N . ARG A 1 98 ? -0.141 -2.502 -14.828 1.00 93.19 98 ARG A N 1
ATOM 731 C CA . ARG A 1 98 ? -0.940 -1.320 -14.453 1.00 93.19 98 ARG A CA 1
ATOM 732 C C . ARG A 1 98 ? -2.058 -1.656 -13.495 1.00 93.19 98 ARG A C 1
ATOM 734 O O . ARG A 1 98 ? -2.353 -0.893 -12.580 1.00 93.19 98 ARG A O 1
ATOM 741 N N . GLU A 1 99 ? -2.674 -2.814 -13.688 1.00 95.56 99 GLU A N 1
ATOM 742 C CA . GLU A 1 99 ? -3.725 -3.274 -12.802 1.00 95.56 99 GLU A CA 1
ATOM 743 C C . GLU A 1 99 ? -3.286 -4.531 -12.058 1.00 95.56 99 GLU A C 1
ATOM 745 O O . GLU A 1 99 ? -3.114 -5.613 -12.628 1.00 95.56 99 GLU A O 1
ATOM 750 N N . VAL A 1 100 ? -3.129 -4.386 -10.748 1.00 97.56 100 VAL A N 1
ATOM 751 C CA . VAL A 1 100 ? -2.444 -5.367 -9.916 1.00 97.56 100 VAL A CA 1
ATOM 752 C C . VAL A 1 100 ? -3.397 -5.877 -8.847 1.00 97.56 100 VAL A C 1
ATOM 754 O O . VAL A 1 100 ? -3.950 -5.128 -8.043 1.00 97.56 100 VAL A O 1
ATOM 757 N N . ARG A 1 101 ? -3.591 -7.189 -8.812 1.00 97.62 101 ARG A N 1
ATOM 758 C CA . ARG A 1 101 ? -4.322 -7.889 -7.762 1.00 97.62 101 ARG A CA 1
ATOM 759 C C . ARG A 1 101 ? -3.354 -8.271 -6.645 1.00 97.62 101 ARG A C 1
ATOM 761 O O . ARG A 1 101 ? -2.317 -8.880 -6.893 1.00 97.62 101 ARG A O 1
ATOM 768 N N . LEU A 1 102 ? -3.706 -7.937 -5.405 1.00 97.50 102 LEU A N 1
ATOM 769 C CA . LEU A 1 102 ? -2.928 -8.261 -4.205 1.00 97.50 102 LEU A CA 1
ATOM 770 C C . LEU A 1 102 ? -3.690 -9.300 -3.360 1.00 97.50 102 LEU A C 1
ATOM 772 O O . LEU A 1 102 ? -4.507 -8.920 -2.514 1.00 97.50 102 LEU A O 1
ATOM 776 N N . PRO A 1 103 ? -3.476 -10.613 -3.585 1.00 96.25 103 PRO A N 1
ATOM 777 C CA . PRO A 1 103 ? -4.201 -11.695 -2.911 1.00 96.25 103 PRO A CA 1
ATOM 778 C C . PRO A 1 103 ? -3.803 -11.907 -1.451 1.00 96.25 103 PRO A C 1
ATOM 780 O O . PRO A 1 103 ? -4.451 -12.679 -0.739 1.00 96.25 103 PRO A O 1
ATOM 783 N N . ARG A 1 104 ? -2.703 -11.300 -0.997 1.00 93.94 104 ARG A N 1
ATOM 784 C CA . ARG A 1 104 ? -2.223 -11.445 0.375 1.00 93.94 104 ARG A CA 1
ATOM 785 C C . ARG A 1 104 ? -2.018 -10.076 0.990 1.00 93.94 104 ARG A C 1
ATOM 787 O O . ARG A 1 104 ? -1.395 -9.204 0.405 1.00 93.94 104 ARG A O 1
ATOM 794 N N . CYS A 1 105 ? -2.530 -9.918 2.202 1.00 92.31 105 CYS A N 1
ATOM 795 C CA . CYS A 1 105 ? -2.224 -8.792 3.064 1.00 92.31 105 CYS A CA 1
ATOM 796 C C . CYS A 1 105 ? -1.616 -9.368 4.349 1.00 92.31 105 CYS A C 1
ATOM 798 O O . CYS A 1 105 ? -2.300 -10.149 5.021 1.00 92.31 105 CYS A O 1
ATOM 800 N N . PRO A 1 106 ? -0.368 -9.009 4.709 1.00 85.81 106 PRO A N 1
ATOM 801 C CA . PRO A 1 106 ? 0.258 -9.455 5.958 1.00 85.81 106 PRO A CA 1
ATOM 802 C C . PRO A 1 106 ? -0.539 -9.084 7.220 1.00 85.81 106 PRO A C 1
ATOM 804 O O . PRO A 1 106 ? -0.366 -9.705 8.264 1.00 85.81 106 PRO A O 1
ATOM 807 N N . PHE A 1 107 ? -1.443 -8.106 7.105 1.00 90.62 107 PHE A N 1
ATOM 808 C CA . PHE A 1 107 ? -2.260 -7.560 8.188 1.00 90.62 107 PHE A CA 1
ATOM 809 C C . PHE A 1 107 ? -3.763 -7.656 7.887 1.00 90.62 107 PHE A C 1
ATOM 811 O O . PHE A 1 107 ? -4.525 -6.749 8.218 1.00 90.62 107 PHE A O 1
ATOM 818 N N . VAL A 1 108 ? -4.202 -8.718 7.199 1.00 90.94 108 VAL A N 1
ATOM 819 C CA . VAL A 1 108 ? -5.570 -8.819 6.661 1.00 90.94 108 VAL A CA 1
ATOM 820 C C . VAL A 1 108 ? -6.662 -8.683 7.724 1.00 90.94 108 VAL A C 1
ATOM 822 O O . VAL A 1 108 ? -7.682 -8.055 7.439 1.00 90.94 108 VAL A O 1
ATOM 825 N N . GLU A 1 109 ? -6.479 -9.228 8.933 1.00 90.56 109 GLU A N 1
ATOM 826 C CA . GLU A 1 109 ? -7.475 -9.074 9.999 1.00 90.56 109 GLU A CA 1
ATOM 827 C C . GLU A 1 109 ? -7.631 -7.600 10.396 1.00 90.56 109 GLU A C 1
ATOM 829 O O . GLU A 1 109 ? -8.736 -7.065 10.337 1.00 90.56 109 GLU A O 1
ATOM 834 N N . THR A 1 110 ? -6.523 -6.912 10.677 1.00 92.31 110 THR A N 1
ATOM 835 C CA . THR A 1 110 ? -6.519 -5.482 11.019 1.00 92.31 110 THR A CA 1
ATOM 836 C C . THR A 1 110 ? -7.030 -4.610 9.876 1.00 92.31 110 THR A C 1
ATOM 838 O O . THR A 1 110 ? -7.766 -3.653 10.100 1.00 92.31 110 THR A O 1
ATOM 841 N N . ALA A 1 111 ? -6.671 -4.936 8.633 1.00 93.81 111 ALA A N 1
ATOM 842 C CA . ALA A 1 111 ? -7.092 -4.185 7.456 1.00 93.81 111 ALA A CA 1
ATOM 843 C C . ALA A 1 111 ? -8.614 -4.209 7.260 1.00 93.81 111 ALA A C 1
ATOM 845 O O . ALA A 1 111 ? -9.172 -3.248 6.743 1.00 93.81 111 ALA A O 1
ATOM 846 N N . ARG A 1 112 ? -9.300 -5.278 7.686 1.00 92.94 112 ARG A N 1
ATOM 847 C CA . ARG A 1 112 ? -10.769 -5.345 7.634 1.00 92.94 112 ARG A CA 1
ATOM 848 C C . ARG A 1 112 ? -11.432 -4.410 8.641 1.00 92.94 112 ARG A C 1
ATOM 850 O O . ARG A 1 112 ? -12.510 -3.898 8.360 1.00 92.94 112 ARG A O 1
ATOM 857 N N . GLU A 1 113 ? -10.803 -4.190 9.790 1.00 93.94 113 GLU A N 1
ATOM 858 C CA . GLU A 1 113 ? -11.318 -3.303 10.841 1.00 93.94 113 GLU A CA 1
ATOM 859 C C . GLU A 1 113 ? -10.948 -1.835 10.583 1.00 93.94 1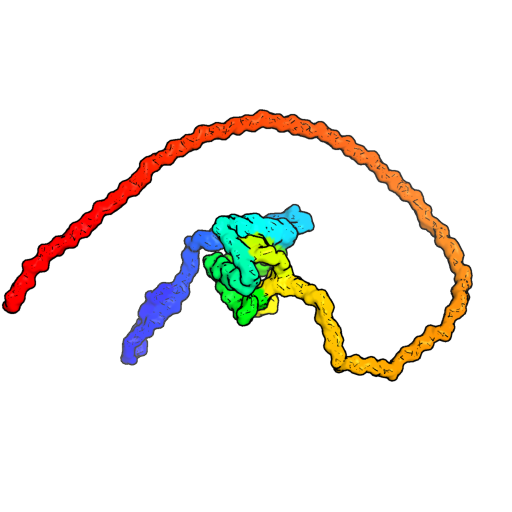13 GLU A C 1
ATOM 861 O O . GLU A 1 113 ? -11.746 -0.929 10.829 1.00 93.94 113 GLU A O 1
ATOM 866 N N . HIS A 1 114 ? -9.746 -1.593 10.055 1.00 95.31 114 HIS A N 1
ATOM 867 C CA . HIS A 1 114 ? -9.177 -0.262 9.843 1.00 95.31 114 HIS A CA 1
ATOM 868 C C . HIS A 1 114 ? -8.579 -0.104 8.430 1.00 95.31 114 HIS A C 1
ATOM 870 O O . HIS A 1 114 ? -7.376 0.156 8.298 1.00 95.31 114 HIS A O 1
ATOM 876 N N . PRO A 1 115 ? -9.389 -0.225 7.356 1.00 94.81 115 PRO A N 1
ATOM 877 C CA . PRO A 1 115 ? -8.885 -0.204 5.981 1.00 94.81 115 PRO A CA 1
ATOM 878 C C . PRO A 1 115 ? -8.218 1.125 5.619 1.00 94.81 115 PRO A C 1
ATOM 880 O O . PRO A 1 115 ? -7.160 1.118 5.004 1.00 94.81 115 PRO A O 1
ATOM 883 N N . GLY A 1 116 ? -8.768 2.262 6.061 1.00 95.44 116 GLY A N 1
ATOM 884 C CA . GLY A 1 116 ? -8.184 3.580 5.781 1.00 95.44 116 GLY A CA 1
ATOM 885 C C . GLY A 1 116 ? -6.763 3.761 6.326 1.00 95.44 116 GLY A C 1
ATOM 886 O O . GLY A 1 116 ? -5.982 4.487 5.726 1.00 95.44 116 GLY A O 1
ATOM 887 N N . VAL A 1 117 ? -6.413 3.062 7.412 1.00 97.56 117 VAL A N 1
ATOM 888 C CA . VAL A 1 117 ? -5.069 3.121 7.999 1.00 97.56 117 VAL A CA 1
ATOM 889 C C . VAL A 1 117 ? -4.161 2.072 7.363 1.00 97.56 117 VAL A C 1
ATOM 891 O O . VAL A 1 117 ? -3.141 2.410 6.779 1.00 97.56 117 VAL A O 1
ATOM 894 N N . ILE A 1 118 ? -4.526 0.788 7.422 1.00 96.69 118 ILE A N 1
ATOM 895 C CA . ILE A 1 118 ? -3.630 -0.278 6.944 1.00 96.69 118 ILE A CA 1
ATOM 896 C C . ILE A 1 118 ? -3.429 -0.208 5.430 1.00 96.69 118 ILE A C 1
ATOM 898 O O . ILE A 1 118 ? -2.302 -0.295 4.950 1.00 96.69 118 ILE A O 1
ATOM 902 N N . CYS A 1 119 ? -4.506 -0.036 4.664 1.00 96.56 119 CYS A N 1
ATOM 903 C CA . CYS A 1 119 ? -4.386 0.076 3.216 1.00 96.56 119 CYS A CA 1
ATOM 904 C C . CYS A 1 119 ? -3.765 1.419 2.813 1.00 96.56 119 CYS A C 1
ATOM 906 O O . CYS A 1 119 ? -3.005 1.439 1.854 1.00 96.56 119 CYS A O 1
ATOM 908 N N . GLY A 1 120 ? -3.986 2.493 3.583 1.00 97.25 120 GLY A N 1
ATOM 909 C CA . GLY A 1 120 ? -3.298 3.773 3.384 1.00 97.25 120 GLY A CA 1
ATOM 910 C C . GLY A 1 120 ? -1.774 3.649 3.488 1.00 97.25 120 GLY A C 1
ATOM 911 O O . GLY A 1 120 ? -1.067 4.125 2.608 1.00 97.25 120 GLY A O 1
ATOM 912 N N . VAL A 1 121 ? -1.260 2.918 4.485 1.00 97.75 121 VAL A N 1
ATOM 913 C CA . VAL A 1 121 ? 0.188 2.644 4.604 1.00 97.75 121 VAL A CA 1
ATOM 914 C C . VAL A 1 121 ? 0.722 1.907 3.374 1.00 97.75 121 VAL A C 1
ATOM 916 O O . VAL A 1 121 ? 1.771 2.260 2.843 1.00 97.75 121 VAL A O 1
ATOM 919 N N . HIS A 1 122 ? 0.010 0.889 2.890 1.00 97.12 122 HIS A N 1
ATOM 920 C CA . HIS A 1 122 ? 0.457 0.133 1.716 1.00 97.12 122 HIS A CA 1
ATOM 921 C C . HIS A 1 122 ? 0.408 0.964 0.424 1.00 97.12 122 HIS A C 1
ATOM 923 O O . HIS A 1 122 ? 1.284 0.824 -0.425 1.00 97.12 122 HIS A O 1
ATOM 929 N N . GLU A 1 123 ? -0.589 1.838 0.285 1.00 97.62 123 GLU A N 1
ATOM 930 C CA . GLU A 1 123 ? -0.697 2.777 -0.833 1.00 97.62 123 GLU A CA 1
ATOM 931 C C . GLU A 1 123 ? 0.442 3.805 -0.816 1.00 97.62 123 GLU A C 1
ATOM 933 O O . GLU A 1 123 ? 1.097 4.003 -1.836 1.00 97.62 123 GLU A O 1
ATOM 938 N N . GLY A 1 124 ? 0.736 4.397 0.346 1.00 97.56 124 GLY A N 1
ATOM 939 C CA . GLY A 1 124 ? 1.853 5.329 0.519 1.00 97.56 124 GLY A CA 1
ATOM 940 C C . GLY A 1 124 ? 3.206 4.686 0.210 1.00 97.56 124 GLY A C 1
ATOM 941 O O . GLY A 1 124 ? 4.035 5.281 -0.476 1.00 97.56 124 GLY A O 1
ATOM 942 N N . LEU A 1 125 ? 3.401 3.430 0.628 1.00 97.38 125 LEU A N 1
ATOM 943 C CA . LEU A 1 125 ? 4.590 2.657 0.264 1.00 97.38 125 LEU A CA 1
ATOM 944 C C . LEU A 1 125 ? 4.706 2.501 -1.249 1.00 97.38 125 LEU A C 1
ATOM 946 O O . LEU A 1 125 ? 5.778 2.750 -1.796 1.00 97.38 125 LEU A O 1
ATOM 950 N N . ALA A 1 126 ? 3.625 2.102 -1.926 1.00 96.69 126 ALA A N 1
ATOM 951 C CA . ALA A 1 126 ? 3.641 1.918 -3.374 1.00 96.69 126 ALA A CA 1
ATOM 952 C C . ALA A 1 126 ? 3.934 3.238 -4.107 1.00 96.69 126 ALA A C 1
ATOM 954 O O . ALA A 1 126 ? 4.724 3.241 -5.049 1.00 96.69 126 ALA A O 1
ATOM 955 N N . ARG A 1 127 ? 3.364 4.357 -3.631 1.00 96.12 127 ARG A N 1
ATOM 956 C CA . ARG A 1 127 ? 3.615 5.719 -4.140 1.00 96.12 127 ARG A CA 1
ATOM 957 C C . ARG A 1 127 ? 5.079 6.108 -4.039 1.00 96.12 127 ARG A C 1
ATOM 959 O O . ARG A 1 127 ? 5.689 6.443 -5.051 1.00 96.12 127 ARG A O 1
ATOM 966 N N . ALA A 1 128 ? 5.654 6.027 -2.841 1.00 96.12 128 ALA A N 1
ATOM 967 C CA . ALA A 1 128 ? 7.053 6.385 -2.639 1.00 96.12 128 ALA A CA 1
ATOM 968 C C . ALA A 1 128 ? 7.999 5.456 -3.407 1.00 96.12 128 ALA A C 1
ATOM 970 O O . ALA A 1 128 ? 8.945 5.934 -4.026 1.00 96.12 128 ALA A O 1
ATOM 971 N N . ALA A 1 129 ? 7.723 4.150 -3.413 1.00 95.75 129 ALA A N 1
ATOM 972 C CA . ALA A 1 129 ? 8.564 3.194 -4.114 1.00 95.75 129 ALA A CA 1
ATOM 973 C C . ALA A 1 129 ? 8.540 3.418 -5.632 1.00 95.75 129 ALA A C 1
ATOM 975 O O . ALA A 1 129 ? 9.599 3.474 -6.249 1.00 95.75 129 ALA A O 1
ATOM 976 N N . LEU A 1 130 ? 7.366 3.605 -6.246 1.00 94.31 130 LEU A N 1
ATOM 977 C CA . LEU A 1 130 ? 7.296 3.857 -7.687 1.00 94.31 130 LEU A CA 1
ATOM 978 C C . LEU A 1 130 ? 7.905 5.211 -8.064 1.00 94.31 130 LEU A C 1
ATOM 980 O O . LEU A 1 130 ? 8.598 5.294 -9.072 1.00 94.31 130 LEU A O 1
ATOM 984 N N . GLY A 1 131 ? 7.702 6.239 -7.233 1.00 93.44 131 GLY A N 1
ATOM 985 C CA . GLY A 1 131 ? 8.316 7.555 -7.425 1.00 93.44 131 GLY A CA 1
ATOM 986 C C . GLY A 1 131 ? 9.842 7.557 -7.291 1.00 93.44 131 GLY A C 1
ATOM 987 O O . GLY A 1 131 ? 10.489 8.439 -7.840 1.00 93.44 131 GLY A O 1
ATOM 988 N N . ALA A 1 132 ? 10.427 6.585 -6.584 1.00 93.81 132 ALA A N 1
ATOM 989 C CA . ALA A 1 132 ? 11.877 6.393 -6.525 1.00 93.81 132 ALA A CA 1
ATOM 990 C C . ALA A 1 132 ? 12.409 5.513 -7.671 1.00 93.81 132 ALA A C 1
ATOM 992 O O . ALA A 1 132 ? 13.539 5.687 -8.118 1.00 93.81 132 ALA A O 1
ATOM 993 N N . LEU A 1 133 ? 11.610 4.545 -8.132 1.00 93.62 133 LEU A N 1
ATOM 994 C CA . LEU A 1 133 ? 12.010 3.569 -9.148 1.00 93.62 133 LEU A CA 1
ATOM 995 C C . LEU A 1 133 ? 11.807 4.055 -10.589 1.00 93.62 133 LEU A C 1
ATOM 997 O O . LEU A 1 133 ? 12.408 3.473 -11.492 1.00 93.62 133 LEU A O 1
ATOM 1001 N N . GLY A 1 134 ? 10.964 5.061 -10.820 1.00 90.88 134 GLY A N 1
ATOM 1002 C CA . GLY A 1 134 ? 10.700 5.651 -12.134 1.00 90.88 134 GLY A CA 1
ATOM 1003 C C . GLY A 1 134 ? 11.077 7.131 -12.202 1.00 90.88 134 GLY A C 1
ATOM 1004 O O . GLY A 1 134 ? 11.171 7.802 -11.179 1.00 90.88 134 GLY A O 1
ATOM 1005 N N . GLU A 1 135 ? 11.280 7.645 -13.416 1.00 84.62 135 GLU A N 1
ATOM 1006 C CA . GLU A 1 135 ? 11.554 9.075 -13.647 1.00 84.62 135 GLU A CA 1
ATOM 1007 C C . GLU A 1 135 ? 10.277 9.941 -13.642 1.00 84.62 135 GLU A C 1
ATOM 1009 O O . GLU A 1 135 ? 10.331 11.120 -13.290 1.00 84.62 135 GLU A O 1
ATOM 1014 N N . ASP A 1 136 ? 9.124 9.347 -13.976 1.00 78.88 136 ASP A N 1
ATOM 1015 C CA . ASP A 1 136 ? 7.829 10.027 -14.059 1.00 78.88 136 ASP A CA 1
ATOM 1016 C C . ASP A 1 136 ? 6.943 9.762 -12.833 1.00 78.88 136 ASP A C 1
ATOM 1018 O O . ASP A 1 136 ? 6.798 8.629 -12.360 1.00 78.88 136 ASP A O 1
ATOM 1022 N N . SER A 1 137 ? 6.259 10.810 -12.363 1.00 75.38 137 SER A N 1
ATOM 1023 C CA . SER A 1 137 ? 5.232 10.689 -11.329 1.00 75.38 137 SER A CA 1
ATOM 1024 C C . SER A 1 137 ? 3.992 9.993 -11.893 1.00 75.38 137 SER A C 1
ATOM 1026 O O . SER A 1 137 ? 3.319 10.534 -12.771 1.00 75.38 137 SER A O 1
ATOM 1028 N N . GLN A 1 138 ? 3.673 8.817 -11.360 1.00 81.25 138 GLN A N 1
ATOM 1029 C CA . GLN A 1 138 ? 2.461 8.067 -11.685 1.00 81.25 138 GLN A CA 1
ATOM 1030 C C . GLN A 1 138 ? 1.462 8.208 -10.535 1.00 81.25 138 GLN A C 1
ATOM 1032 O O . GLN A 1 138 ? 1.839 8.119 -9.364 1.00 81.25 138 GLN A O 1
ATOM 1037 N N . GLU A 1 139 ? 0.184 8.411 -10.852 1.00 87.19 139 GLU A N 1
ATOM 1038 C CA . GLU A 1 139 ? -0.855 8.283 -9.837 1.00 87.19 139 GLU A CA 1
ATOM 1039 C C . GLU A 1 139 ? -1.048 6.809 -9.463 1.00 87.19 139 GLU A C 1
ATOM 1041 O O . GLU A 1 139 ? -1.006 5.912 -10.316 1.00 87.19 139 GLU A O 1
ATOM 1046 N N . ILE A 1 140 ? -1.234 6.580 -8.163 1.00 93.88 140 ILE A N 1
ATOM 1047 C CA . ILE A 1 140 ? -1.388 5.255 -7.576 1.00 93.88 140 ILE A CA 1
ATOM 1048 C C . ILE A 1 140 ? -2.560 5.269 -6.610 1.00 93.88 140 ILE A C 1
ATOM 1050 O O . ILE A 1 140 ? -2.586 6.066 -5.666 1.00 93.88 140 ILE A O 1
ATOM 1054 N N . GLU A 1 141 ? -3.466 4.317 -6.806 1.00 95.88 141 GLU A N 1
ATOM 1055 C CA . GLU A 1 141 ? -4.619 4.091 -5.943 1.00 95.88 141 GLU A CA 1
ATOM 1056 C C . GLU A 1 141 ? -4.678 2.625 -5.507 1.00 95.88 141 GLU A C 1
ATOM 1058 O O . GLU A 1 141 ? -4.564 1.703 -6.320 1.00 95.88 141 GLU A O 1
ATOM 1063 N N . LEU A 1 142 ? -4.900 2.400 -4.210 1.00 97.06 142 LEU A N 1
ATOM 1064 C CA . LEU A 1 142 ? -5.172 1.076 -3.663 1.00 97.06 142 LEU A CA 1
ATOM 1065 C C . LEU A 1 142 ? -6.627 0.991 -3.198 1.00 97.06 142 LEU A C 1
ATOM 1067 O O . LEU A 1 142 ? -7.032 1.650 -2.240 1.00 97.06 142 LEU A O 1
ATOM 1071 N N . LEU A 1 143 ? -7.390 0.102 -3.828 1.00 96.69 143 LEU A N 1
ATOM 1072 C CA . LEU A 1 143 ? -8.770 -0.217 -3.488 1.00 96.69 143 LEU A CA 1
ATOM 1073 C C . LEU A 1 143 ? -8.813 -1.442 -2.555 1.00 96.69 143 LEU A C 1
ATOM 1075 O O . LEU A 1 143 ? -8.541 -2.574 -2.989 1.00 96.69 143 LEU A O 1
ATOM 1079 N N . PRO A 1 144 ? -9.148 -1.259 -1.263 1.00 96.75 144 PRO A N 1
ATOM 1080 C CA . PRO A 1 144 ? -9.192 -2.352 -0.300 1.00 96.75 144 PRO A CA 1
ATOM 1081 C C . PRO A 1 144 ? -10.306 -3.341 -0.631 1.00 96.75 144 PRO A C 1
ATOM 1083 O O . PRO A 1 144 ? -11.457 -2.942 -0.788 1.00 96.75 144 PRO A O 1
ATOM 1086 N N . PHE A 1 145 ? -9.986 -4.637 -0.663 1.00 95.88 145 PHE A N 1
ATOM 1087 C CA . PHE A 1 145 ? -10.976 -5.717 -0.801 1.00 95.88 145 PHE A CA 1
ATOM 1088 C C . PHE A 1 145 ? -11.932 -5.568 -1.999 1.00 95.88 145 PHE A C 1
ATOM 1090 O O . PHE A 1 145 ? -13.072 -6.029 -1.940 1.00 95.88 145 PHE A O 1
ATOM 1097 N N . ALA A 1 146 ? -11.469 -4.934 -3.082 1.00 95.56 146 ALA A N 1
ATOM 1098 C CA . ALA A 1 146 ? -12.239 -4.757 -4.314 1.00 95.56 146 ALA A CA 1
ATOM 1099 C C . ALA A 1 146 ? -12.624 -6.098 -4.970 1.00 95.56 146 ALA A C 1
ATOM 1101 O O . ALA A 1 146 ? -13.582 -6.169 -5.738 1.00 95.56 146 ALA A O 1
ATOM 1102 N N . GLU A 1 147 ? -11.913 -7.173 -4.626 1.00 90.75 147 GLU A N 1
ATOM 1103 C CA . GLU A 1 147 ? -12.190 -8.537 -5.056 1.00 90.75 147 GLU A CA 1
ATOM 1104 C C . GLU A 1 147 ? -12.272 -9.502 -3.858 1.00 90.75 147 GLU A C 1
ATOM 1106 O O . GLU A 1 147 ? -11.699 -9.241 -2.791 1.00 90.75 147 GLU A O 1
ATOM 1111 N N . PRO A 1 148 ? -12.915 -10.678 -4.013 1.00 90.25 148 PRO A N 1
ATOM 1112 C CA . PRO A 1 148 ? -12.934 -11.709 -2.982 1.00 90.25 148 PRO A CA 1
ATOM 1113 C C . PRO A 1 148 ? -11.522 -12.110 -2.531 1.00 90.25 148 PRO A C 1
ATOM 1115 O O . PRO A 1 148 ? -10.789 -12.817 -3.223 1.00 90.25 148 PRO A O 1
ATOM 1118 N N . GLY A 1 149 ? -11.154 -11.662 -1.329 1.00 88.12 149 GLY A N 1
ATOM 1119 C CA . GLY A 1 149 ? -9.867 -11.967 -0.710 1.00 88.12 149 GLY A CA 1
ATOM 1120 C C . GLY A 1 149 ? -8.668 -11.204 -1.277 1.00 88.12 149 GLY A C 1
ATOM 1121 O O . GLY A 1 149 ? -7.549 -11.614 -0.987 1.00 88.12 149 GLY A O 1
ATOM 1122 N N . ALA A 1 150 ? -8.865 -10.131 -2.050 1.00 95.62 150 ALA A N 1
ATOM 1123 C CA . ALA A 1 150 ? -7.761 -9.360 -2.623 1.00 95.62 150 ALA A CA 1
ATOM 1124 C C . ALA A 1 150 ? -8.052 -7.855 -2.693 1.00 95.62 150 ALA A C 1
ATOM 1126 O O . ALA A 1 150 ? -9.200 -7.433 -2.833 1.00 95.62 150 ALA A O 1
ATOM 1127 N N . CYS A 1 151 ? -6.993 -7.052 -2.622 1.00 97.06 151 CYS A N 1
ATOM 1128 C CA . CYS A 1 151 ? -7.047 -5.627 -2.954 1.00 97.06 151 CYS A CA 1
ATOM 1129 C C . CYS A 1 151 ? -6.688 -5.416 -4.432 1.00 97.06 151 CYS A C 1
ATOM 1131 O O . CYS A 1 151 ? -5.983 -6.247 -5.015 1.00 97.06 151 CYS A O 1
ATOM 1133 N N . ARG A 1 152 ? -7.128 -4.294 -5.011 1.00 97.44 152 ARG A N 1
ATOM 1134 C CA . ARG A 1 152 ? -6.730 -3.863 -6.359 1.00 97.44 152 ARG A CA 1
ATOM 1135 C C . ARG A 1 152 ? -5.839 -2.633 -6.250 1.00 97.44 152 ARG A C 1
ATOM 1137 O O . ARG A 1 152 ? -6.228 -1.663 -5.613 1.00 97.44 152 ARG A O 1
ATOM 1144 N N . LEU A 1 153 ? -4.649 -2.704 -6.824 1.00 97.12 153 LEU A N 1
ATOM 1145 C CA . LEU A 1 153 ? -3.697 -1.607 -6.923 1.00 97.12 153 LEU A CA 1
ATOM 1146 C C . LEU A 1 153 ? -3.659 -1.154 -8.383 1.00 97.12 153 LEU A C 1
ATOM 1148 O O . LEU A 1 153 ? -3.415 -1.966 -9.277 1.00 97.12 153 LEU A O 1
ATOM 1152 N N . HIS A 1 154 ? -3.923 0.126 -8.604 1.00 96.69 154 HIS A N 1
ATOM 1153 C CA . HIS A 1 154 ? -3.842 0.770 -9.906 1.00 96.69 154 HIS A CA 1
ATOM 1154 C C . HIS A 1 154 ? -2.569 1.611 -9.957 1.00 96.69 154 HIS A C 1
ATOM 1156 O O . HIS A 1 154 ? -2.332 2.428 -9.069 1.00 96.69 154 HIS A O 1
ATOM 1162 N N . LEU A 1 155 ? -1.749 1.371 -10.976 1.00 92.25 155 LEU A N 1
ATOM 1163 C CA . LEU A 1 155 ? -0.500 2.065 -11.272 1.00 92.25 155 LEU A CA 1
ATOM 1164 C C . LEU A 1 155 ? -0.676 2.695 -12.657 1.00 92.25 155 LEU A C 1
ATOM 1166 O O . LEU A 1 155 ? -1.042 1.976 -13.583 1.00 92.25 155 LEU A O 1
ATOM 1170 N N . ASP A 1 156 ? -0.437 4.000 -12.797 1.00 82.38 156 ASP A N 1
ATOM 1171 C CA . ASP A 1 156 ? -0.809 4.818 -13.969 1.00 82.38 156 ASP A CA 1
ATOM 1172 C C . ASP A 1 156 ? -2.281 5.273 -14.003 1.00 82.38 156 ASP A C 1
ATOM 1174 O O . ASP A 1 156 ? -2.893 5.302 -15.075 1.00 82.38 156 ASP A O 1
ATOM 1178 N N . THR A 1 157 ? -2.872 5.714 -12.887 1.00 60.22 157 THR A N 1
ATOM 1179 C CA . THR A 1 157 ? -4.131 6.481 -12.984 1.00 60.22 157 THR A CA 1
ATOM 1180 C C . THR A 1 157 ? -3.868 7.913 -13.446 1.00 60.22 157 THR A C 1
ATOM 1182 O O . THR A 1 157 ? -4.324 8.853 -12.825 1.00 60.22 157 THR A O 1
ATOM 1185 N N . ASN A 1 158 ? -3.145 8.136 -14.546 1.00 50.69 158 ASN A N 1
ATOM 1186 C CA . ASN A 1 158 ? -3.304 9.422 -15.220 1.00 50.69 158 ASN A CA 1
ATOM 1187 C C . ASN A 1 158 ? -4.735 9.419 -15.780 1.00 50.69 158 ASN A C 1
ATOM 1189 O O . ASN A 1 158 ? -5.017 8.558 -16.626 1.00 50.69 158 ASN A O 1
ATOM 1193 N N . PRO A 1 159 ? -5.663 10.303 -15.360 1.00 42.44 159 PRO A N 1
ATOM 1194 C CA . PRO A 1 159 ? -6.826 10.533 -16.191 1.00 42.44 159 PRO A CA 1
ATOM 1195 C C . PRO A 1 159 ? -6.249 11.002 -17.522 1.00 42.44 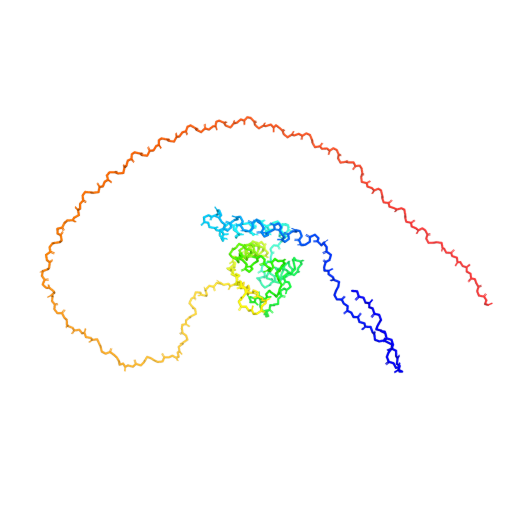159 PRO A C 1
ATOM 1197 O O . PRO A 1 159 ? -5.606 12.049 -17.589 1.00 42.44 159 PRO A O 1
ATOM 1200 N N . ALA A 1 160 ? -6.369 10.179 -18.565 1.00 42.16 160 ALA A N 1
ATOM 1201 C CA . ALA A 1 160 ? -5.973 10.596 -19.899 1.00 42.16 160 ALA A CA 1
ATOM 1202 C C . ALA A 1 160 ? -6.531 12.014 -20.122 1.00 42.16 160 ALA A C 1
ATOM 1204 O O . ALA A 1 160 ? -7.703 12.225 -19.787 1.00 42.16 160 ALA A O 1
ATOM 1205 N N . PRO A 1 161 ? -5.744 12.990 -20.616 1.00 46.75 161 PRO A N 1
ATOM 1206 C CA . PRO A 1 161 ? -6.322 14.251 -21.046 1.00 46.75 161 PRO A CA 1
ATOM 1207 C C . PRO A 1 161 ? -7.289 13.898 -22.172 1.00 46.75 161 PRO A C 1
ATOM 1209 O O . PRO A 1 161 ? -6.858 13.518 -23.256 1.00 46.75 161 PRO A O 1
ATOM 1212 N N . ASP A 1 162 ? -8.573 13.894 -21.825 1.00 46.94 162 ASP A N 1
ATOM 1213 C CA . ASP A 1 162 ? -9.723 13.560 -22.646 1.00 46.94 162 ASP A CA 1
ATOM 1214 C C . ASP A 1 162 ? -9.496 12.364 -23.584 1.00 46.94 162 ASP A C 1
ATOM 1216 O O . ASP A 1 162 ? -9.103 12.492 -24.744 1.00 46.94 162 ASP A O 1
ATOM 1220 N N . ALA A 1 163 ? -9.860 11.165 -23.117 1.00 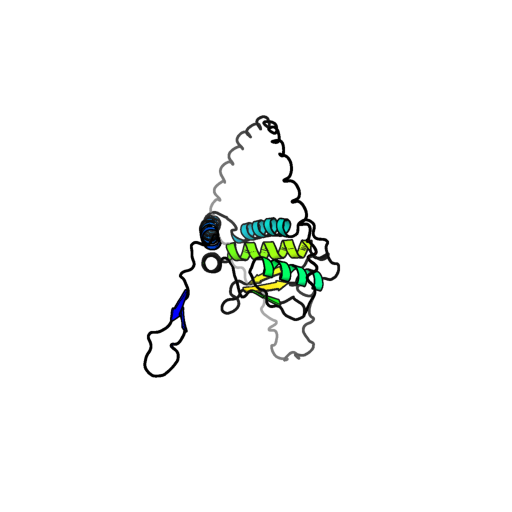46.44 163 ALA A N 1
ATOM 1221 C CA . ALA A 1 163 ? -10.412 10.207 -24.063 1.00 46.44 163 ALA A CA 1
ATOM 1222 C C . ALA A 1 163 ? -11.647 10.875 -24.684 1.00 46.44 163 ALA A C 1
ATOM 1224 O O . ALA A 1 163 ? -12.710 10.917 -24.061 1.00 46.44 163 ALA A O 1
ATOM 1225 N N . ASP A 1 164 ? -11.467 11.446 -25.879 1.00 43.16 164 ASP A N 1
ATOM 1226 C CA . ASP A 1 164 ? -12.540 11.912 -26.751 1.00 43.16 164 ASP A CA 1
ATOM 1227 C C . ASP A 1 164 ? -13.708 10.918 -26.647 1.00 43.16 164 ASP A C 1
ATOM 1229 O O . ASP A 1 164 ? -13.500 9.712 -26.857 1.00 43.16 164 ASP A O 1
ATOM 1233 N N . PRO A 1 165 ? -14.935 11.357 -26.306 1.00 43.66 165 PRO A N 1
ATOM 1234 C CA . PRO A 1 165 ? -16.074 10.462 -26.348 1.00 43.66 165 PRO A CA 1
ATOM 1235 C C . PRO A 1 165 ? -16.173 9.933 -27.778 1.00 43.66 165 PRO A C 1
ATOM 1237 O O . PRO A 1 165 ? -16.296 10.705 -28.729 1.00 43.66 165 PRO A O 1
ATOM 1240 N N . ALA A 1 166 ? -16.065 8.610 -27.921 1.00 49.00 166 ALA A N 1
ATOM 1241 C CA . ALA A 1 166 ? -16.086 7.923 -29.205 1.00 49.00 166 ALA A CA 1
ATOM 1242 C C . ALA A 1 166 ? -17.165 8.525 -30.133 1.00 49.00 166 ALA A C 1
ATOM 1244 O O . ALA A 1 166 ? -18.323 8.652 -29.713 1.00 49.00 166 ALA A O 1
ATOM 1245 N N . PRO A 1 167 ? -16.849 8.883 -31.393 1.00 47.41 167 PRO A N 1
ATOM 1246 C CA . PRO A 1 167 ? -17.851 9.405 -32.308 1.00 47.41 167 PRO A CA 1
ATOM 1247 C C . PRO A 1 167 ? -18.752 8.242 -32.726 1.00 47.41 167 PRO A C 1
ATOM 1249 O O . PRO A 1 167 ? -18.421 7.463 -33.617 1.00 47.41 167 PRO A O 1
ATOM 1252 N N . GLY A 1 168 ? -19.877 8.071 -32.033 1.00 49.97 168 GLY A N 1
ATOM 1253 C CA . GLY A 1 168 ? -20.705 6.889 -32.258 1.00 49.97 168 GLY A CA 1
ATOM 1254 C C . GLY A 1 168 ? -22.010 6.798 -31.481 1.00 49.97 168 GLY A C 1
ATOM 1255 O O . GLY A 1 168 ? -22.545 5.702 -31.363 1.00 49.97 168 GLY A O 1
ATOM 1256 N N . ALA A 1 169 ? -22.557 7.901 -30.976 1.00 44.56 169 ALA A N 1
ATOM 1257 C CA . ALA A 1 169 ? -23.958 7.945 -30.570 1.00 44.56 169 ALA A CA 1
ATOM 1258 C C . ALA A 1 169 ? -24.587 9.213 -31.147 1.00 44.56 169 ALA A C 1
ATOM 1260 O O . ALA A 1 169 ? -24.350 10.323 -30.677 1.00 44.56 169 ALA A O 1
ATOM 1261 N N . ALA A 1 170 ? -25.346 9.040 -32.227 1.00 49.56 170 ALA A N 1
ATOM 1262 C CA . ALA A 1 170 ? -26.113 10.114 -32.837 1.00 49.56 170 ALA A CA 1
ATOM 1263 C C . ALA A 1 170 ? -27.076 10.739 -31.803 1.00 49.56 170 ALA A C 1
ATOM 1265 O O . ALA A 1 170 ? -27.717 9.997 -31.052 1.00 49.56 170 ALA A O 1
ATOM 1266 N N . PRO A 1 171 ? -27.227 12.075 -31.764 1.00 41.97 171 PRO A N 1
ATOM 1267 C CA . PRO A 1 171 ? -28.203 12.711 -30.895 1.00 41.97 171 PRO A CA 1
ATOM 1268 C C . PRO A 1 171 ? -29.619 12.409 -31.399 1.00 41.97 171 PRO A C 1
ATOM 1270 O O . PRO A 1 171 ? -29.954 12.647 -32.560 1.00 41.97 171 PRO A O 1
ATOM 1273 N N . VAL A 1 172 ? -30.464 11.893 -30.509 1.00 54.00 172 VAL A N 1
ATOM 1274 C CA . VAL A 1 172 ? -31.912 11.811 -30.723 1.00 54.00 172 VAL A CA 1
ATOM 1275 C C . VAL A 1 172 ? -32.491 13.236 -30.776 1.00 54.00 172 VAL A C 1
ATOM 1277 O O . VAL A 1 172 ? -32.297 14.000 -29.829 1.00 54.00 172 VAL A O 1
ATOM 1280 N N . PRO A 1 173 ? -33.196 13.649 -31.845 1.00 49.66 173 PRO A N 1
ATOM 1281 C CA . PRO A 1 173 ? -33.829 14.958 -31.879 1.00 49.66 173 PRO A CA 1
ATOM 1282 C C . PRO A 1 173 ? -35.207 14.861 -31.222 1.00 49.66 173 PRO A C 1
ATOM 1284 O O . PRO A 1 173 ? -36.084 14.154 -31.716 1.00 49.66 173 PRO A O 1
ATOM 1287 N N . GLY A 1 174 ? -35.425 15.585 -30.123 1.00 51.97 174 GLY A N 1
ATOM 1288 C CA . GLY A 1 174 ? -36.777 15.731 -29.584 1.00 51.97 174 GLY A CA 1
ATOM 1289 C C . GLY A 1 174 ? -36.869 16.076 -28.106 1.00 51.97 174 GLY A C 1
ATOM 1290 O O . GLY A 1 174 ? -37.336 15.262 -27.322 1.00 51.97 174 GLY A O 1
ATOM 1291 N N . ALA A 1 175 ? -36.514 17.303 -27.736 1.00 46.59 175 ALA A N 1
ATOM 1292 C CA . ALA A 1 175 ? -37.145 17.983 -26.608 1.00 46.59 175 ALA A CA 1
ATOM 1293 C C . ALA A 1 175 ? -37.030 19.490 -26.846 1.00 46.59 175 ALA A C 1
ATOM 1295 O O . ALA A 1 175 ? -35.941 20.057 -26.813 1.00 46.59 175 ALA A O 1
ATOM 1296 N N . GLY A 1 176 ? -38.158 20.107 -27.197 1.00 38.66 176 GLY A N 1
ATOM 1297 C CA . GLY A 1 176 ? -38.250 21.533 -27.466 1.00 38.66 176 GLY A CA 1
ATOM 1298 C C . GLY A 1 176 ? -37.938 22.366 -26.226 1.00 38.66 176 GLY A C 1
ATOM 1299 O O . GLY A 1 176 ? -38.283 22.008 -25.103 1.00 38.66 176 GLY A O 1
ATOM 1300 N N . THR A 1 177 ? -37.299 23.504 -26.453 1.00 45.94 177 THR A N 1
ATOM 1301 C CA . THR A 1 177 ? -37.128 24.574 -25.473 1.00 45.94 177 THR A CA 1
ATOM 1302 C C . THR A 1 177 ? -38.466 25.279 -25.233 1.00 45.94 177 THR A C 1
ATOM 1304 O O . THR A 1 177 ? -39.036 25.792 -26.201 1.00 45.94 177 THR A O 1
ATOM 1307 N N . PRO A 1 178 ? -38.968 25.405 -23.995 1.00 51.28 178 PRO A N 1
ATOM 1308 C CA . PRO A 1 178 ? -39.934 26.447 -23.688 1.00 51.28 178 PRO A CA 1
ATOM 1309 C C . PRO A 1 178 ? -39.179 27.767 -23.494 1.00 51.28 178 PRO A C 1
ATOM 1311 O O . PRO A 1 178 ? -38.568 28.010 -22.457 1.00 51.28 178 PRO A O 1
ATOM 1314 N N . SER A 1 179 ? -39.213 28.611 -24.524 1.00 51.72 179 SER A N 1
ATOM 1315 C CA . SER A 1 179 ? -38.890 30.032 -24.420 1.00 51.72 179 SER A CA 1
ATOM 1316 C C . SER A 1 179 ? -40.213 30.782 -24.279 1.00 51.72 179 SER A C 1
ATOM 1318 O O . SER A 1 179 ? -40.908 30.931 -25.273 1.00 51.72 179 SER A O 1
ATOM 1320 N N . ASP A 1 180 ? -40.594 31.119 -23.043 1.00 51.38 180 ASP A N 1
ATOM 1321 C CA . ASP A 1 180 ? -41.332 32.333 -22.635 1.00 51.38 180 ASP A CA 1
ATOM 1322 C C . ASP A 1 180 ? -41.950 32.147 -21.237 1.00 51.38 180 ASP A C 1
ATOM 1324 O O . ASP A 1 180 ? -42.962 31.469 -21.057 1.00 51.38 180 ASP A O 1
ATOM 1328 N N . ALA A 1 181 ? -41.363 32.807 -20.239 1.00 53.19 181 ALA A N 1
ATOM 1329 C CA . ALA A 1 181 ? -42.055 33.193 -19.015 1.00 53.19 181 ALA A CA 1
ATOM 1330 C C . ALA A 1 181 ? -41.558 34.592 -18.626 1.00 53.19 181 ALA A C 1
ATOM 1332 O O . ALA A 1 181 ? -40.368 34.796 -18.395 1.00 53.19 181 ALA A O 1
ATOM 1333 N N . GLY A 1 182 ? -42.478 35.560 -18.652 1.00 45.72 182 GLY A N 1
ATOM 1334 C CA . GLY A 1 182 ? -42.233 36.979 -18.399 1.00 45.72 182 GLY A CA 1
ATOM 1335 C C . GLY A 1 182 ? -41.794 37.316 -16.963 1.00 45.72 182 GLY A C 1
ATOM 1336 O O . GLY A 1 182 ? -41.611 36.426 -16.132 1.00 45.72 182 GLY A O 1
ATOM 1337 N N . PRO A 1 183 ? -41.607 38.615 -16.661 1.00 56.50 183 PRO A N 1
ATOM 1338 C CA . PRO A 1 183 ? -40.950 39.069 -15.440 1.00 56.50 183 PRO A CA 1
ATOM 1339 C C . PRO A 1 183 ? -41.792 38.786 -14.189 1.00 56.50 183 PRO A C 1
ATOM 1341 O O . PRO A 1 183 ? -43.000 39.028 -14.162 1.00 56.50 183 PRO A O 1
ATOM 1344 N N . ALA A 1 184 ? -41.127 38.287 -13.145 1.00 54.88 184 ALA A N 1
ATOM 1345 C CA . ALA A 1 184 ? -41.711 38.064 -11.827 1.00 54.88 184 ALA A CA 1
ATOM 1346 C C . ALA A 1 184 ? -42.098 39.398 -11.146 1.00 54.88 184 ALA A C 1
ATOM 1348 O O . ALA A 1 184 ? -41.378 40.386 -11.312 1.00 54.88 184 ALA A O 1
ATOM 1349 N N . PRO A 1 185 ? -43.197 39.446 -10.369 1.00 54.72 185 PRO A N 1
ATOM 1350 C CA . PRO A 1 185 ? -43.555 40.613 -9.572 1.00 54.72 185 PRO A CA 1
ATOM 1351 C C . PRO A 1 185 ? -42.721 40.709 -8.283 1.00 54.72 185 PRO A C 1
ATOM 1353 O O . PRO A 1 185 ? -42.276 39.697 -7.737 1.00 54.72 185 PRO A O 1
ATOM 1356 N N . ASP A 1 186 ? -42.568 41.943 -7.797 1.00 53.12 186 ASP A N 1
ATOM 1357 C CA . ASP A 1 186 ? -41.932 42.314 -6.530 1.00 53.12 186 ASP A CA 1
ATOM 1358 C C . ASP A 1 186 ? -42.446 41.477 -5.347 1.00 53.12 186 ASP A C 1
ATOM 1360 O O . ASP A 1 186 ? -43.616 41.555 -4.960 1.00 53.12 186 ASP A O 1
ATOM 1364 N N . ALA A 1 187 ? -41.542 40.713 -4.732 1.00 55.66 187 ALA A N 1
ATOM 1365 C CA . ALA A 1 187 ? -41.756 40.063 -3.445 1.00 55.66 187 ALA A CA 1
ATOM 1366 C C . ALA A 1 187 ? -40.881 40.752 -2.389 1.00 55.66 187 ALA A C 1
ATOM 1368 O O . ALA A 1 187 ? -39.672 40.907 -2.554 1.00 55.66 187 ALA A O 1
ATOM 1369 N N . GLY A 1 188 ? -41.547 41.209 -1.329 1.00 41.69 188 GLY A N 1
ATOM 1370 C CA . GLY A 1 188 ? -41.033 42.123 -0.318 1.00 41.69 188 GLY A CA 1
ATOM 1371 C C . GLY A 1 188 ? -39.896 41.596 0.557 1.00 41.69 188 GLY A C 1
ATOM 1372 O O . GLY A 1 188 ? -39.606 40.405 0.645 1.00 41.69 188 GLY A O 1
ATOM 1373 N N . ALA A 1 189 ? -39.277 42.561 1.235 1.00 55.97 189 ALA A N 1
ATOM 1374 C CA . ALA A 1 189 ? -38.158 42.398 2.146 1.00 55.97 189 ALA A CA 1
ATOM 1375 C C . ALA A 1 189 ? -38.431 41.378 3.270 1.00 55.97 189 ALA A C 1
ATOM 1377 O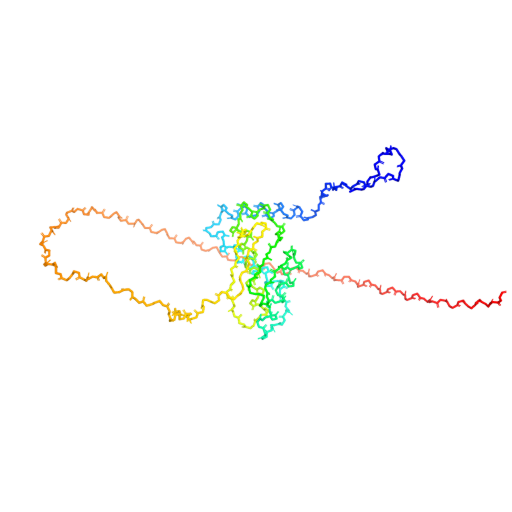 O . ALA A 1 189 ? -39.462 41.477 3.942 1.00 55.97 189 ALA A O 1
ATOM 1378 N N . PRO A 1 190 ? -37.488 40.470 3.578 1.00 55.81 190 PRO A N 1
ATOM 1379 C CA . PRO A 1 190 ? -37.512 39.767 4.849 1.00 55.81 190 PRO A CA 1
ATOM 1380 C C . PRO A 1 190 ? -36.993 40.690 5.962 1.00 55.81 190 PRO A C 1
ATOM 1382 O O . PRO A 1 190 ? -35.820 41.061 6.007 1.00 55.81 190 PRO A O 1
ATOM 1385 N N . SER A 1 191 ? -37.879 41.053 6.889 1.00 54.41 191 SER A N 1
ATOM 1386 C CA . SER A 1 191 ? -37.492 41.547 8.210 1.00 54.41 191 SER A CA 1
ATOM 1387 C C . SER A 1 191 ? -36.798 40.443 9.012 1.00 54.41 191 SER A C 1
ATOM 1389 O O . SER A 1 191 ? -37.331 39.345 9.139 1.00 54.41 191 SER A O 1
ATOM 1391 N N . GLY A 1 192 ? -35.683 40.796 9.658 1.00 50.81 192 GLY A N 1
ATOM 1392 C CA . GLY A 1 192 ? -35.264 40.174 10.917 1.00 50.81 192 GLY A CA 1
ATOM 1393 C C . GLY A 1 192 ? -34.040 39.262 10.857 1.00 50.81 192 GLY A C 1
ATOM 1394 O O . GLY A 1 192 ? -34.150 38.079 11.153 1.00 50.81 192 GLY A O 1
ATOM 1395 N N . ALA A 1 193 ? -32.857 39.821 10.592 1.00 51.22 193 ALA A N 1
ATOM 1396 C CA . ALA A 1 193 ? -31.620 39.265 11.139 1.00 51.22 193 ALA A CA 1
ATOM 1397 C C . ALA A 1 193 ? -31.363 39.938 12.498 1.00 51.22 193 ALA A C 1
ATOM 1399 O O . ALA A 1 193 ? -31.186 41.155 12.571 1.00 51.22 193 ALA A O 1
ATOM 1400 N N . GLY A 1 194 ? -31.427 39.156 13.578 1.00 50.50 194 GLY A N 1
ATOM 1401 C CA . GLY A 1 194 ? -31.023 39.593 14.915 1.00 50.50 194 GLY A CA 1
ATOM 1402 C C . GLY A 1 194 ? -29.521 39.910 14.981 1.00 50.50 194 GLY A C 1
ATOM 1403 O O . GLY A 1 194 ? -28.776 39.543 14.070 1.00 50.50 194 GLY A O 1
ATOM 1404 N N . PRO A 1 195 ? -29.060 40.606 16.035 1.00 63.34 195 PRO A N 1
ATOM 1405 C CA . PRO A 1 195 ? -27.669 41.025 16.146 1.00 63.34 195 PRO A CA 1
ATOM 1406 C C . PRO A 1 195 ? -26.743 39.808 16.223 1.00 63.34 195 PRO A C 1
ATOM 1408 O O . PRO A 1 195 ? -26.945 38.908 17.038 1.00 63.34 195 PRO A O 1
ATOM 1411 N N . VAL A 1 196 ? -25.712 39.803 15.380 1.00 56.09 196 VAL A N 1
ATOM 1412 C CA . VAL A 1 196 ? -24.570 38.901 15.523 1.00 56.09 196 VAL A CA 1
ATOM 1413 C C . VAL A 1 196 ? -23.890 39.201 16.860 1.00 56.09 196 VAL A C 1
ATOM 1415 O O . VAL A 1 196 ? -23.565 40.350 17.157 1.00 56.09 196 VAL A O 1
ATOM 1418 N N . SER A 1 197 ? -23.740 38.183 17.707 1.00 62.66 197 SER A N 1
ATOM 1419 C CA . SER A 1 197 ? -22.943 38.303 18.923 1.00 62.66 197 SER A CA 1
ATOM 1420 C C . SER A 1 197 ? -21.470 38.434 18.549 1.00 62.66 197 SER A C 1
ATOM 1422 O O . SER A 1 197 ? -20.929 37.620 17.802 1.00 62.66 197 SER A O 1
ATOM 1424 N N . ASP A 1 198 ? -20.869 39.495 19.075 1.00 60.59 198 ASP A N 1
ATOM 1425 C CA . ASP A 1 198 ? -19.448 39.813 19.058 1.00 60.59 198 ASP A CA 1
ATOM 1426 C C . ASP A 1 198 ? -18.599 38.580 19.410 1.00 60.59 198 ASP A C 1
ATOM 1428 O O . ASP A 1 198 ? -18.826 37.908 20.421 1.00 60.59 198 ASP A O 1
ATOM 1432 N N . SER A 1 199 ? -17.648 38.250 18.535 1.00 60.69 199 SER A N 1
ATOM 1433 C CA . SER A 1 199 ? -16.642 37.227 18.809 1.00 60.69 199 SER A CA 1
ATOM 1434 C C . SER A 1 199 ? -15.699 37.773 19.875 1.00 60.69 199 SER A C 1
ATOM 1436 O O . SER A 1 199 ? -15.005 38.756 19.635 1.00 60.69 199 SER A O 1
ATOM 1438 N N . GLY A 1 200 ? -15.695 37.145 21.053 1.00 62.41 200 GLY A N 1
ATOM 1439 C CA . GLY A 1 200 ? -14.819 37.528 22.159 1.00 62.41 200 GLY A CA 1
ATOM 1440 C C . GLY A 1 200 ? -13.328 37.523 21.779 1.00 62.41 200 GLY A C 1
ATOM 1441 O O . GLY A 1 200 ? -12.934 36.894 20.793 1.00 62.41 200 GLY A O 1
ATOM 1442 N N . PRO A 1 201 ? -12.482 38.222 22.557 1.00 70.81 201 PRO A N 1
ATOM 1443 C CA . PRO A 1 201 ? -11.082 38.432 22.217 1.00 70.81 201 PRO A CA 1
ATOM 1444 C C . PRO A 1 201 ? -10.309 37.112 22.160 1.00 70.81 201 PRO A C 1
ATOM 1446 O O . PRO A 1 201 ? -10.421 36.259 23.042 1.00 70.81 201 PRO A O 1
ATOM 1449 N N . VAL A 1 202 ? -9.493 36.980 21.115 1.00 62.44 202 VAL A N 1
ATOM 1450 C CA . VAL A 1 202 ? -8.479 35.930 20.993 1.00 62.44 202 VAL A CA 1
ATOM 1451 C C . VAL A 1 202 ? -7.502 36.024 22.176 1.00 62.44 202 VAL A C 1
ATOM 1453 O O . VAL A 1 202 ? -7.017 37.119 22.465 1.00 62.44 202 VAL A O 1
ATOM 1456 N N . PRO A 1 203 ? -7.216 34.927 22.900 1.00 68.00 203 PRO A N 1
ATOM 1457 C CA . PRO A 1 203 ? -6.202 34.954 23.943 1.00 68.00 203 PRO A CA 1
ATOM 1458 C C . PRO A 1 203 ? -4.810 35.126 23.325 1.00 68.00 203 PRO A C 1
ATOM 1460 O O . PRO A 1 203 ? -4.490 34.516 22.304 1.00 68.00 203 PRO A O 1
ATOM 1463 N N . ASP A 1 204 ? -4.000 35.963 23.973 1.00 65.44 204 ASP A N 1
ATOM 1464 C CA . ASP A 1 204 ? -2.604 36.219 23.628 1.00 65.44 204 ASP A CA 1
ATOM 1465 C C . ASP A 1 204 ? -1.791 34.917 23.604 1.00 65.44 204 ASP A C 1
ATOM 1467 O O . ASP A 1 204 ? -1.937 34.051 24.475 1.00 65.44 204 ASP A O 1
ATOM 1471 N N . ALA A 1 205 ? -0.917 34.784 22.606 1.00 61.25 205 ALA A N 1
ATOM 1472 C CA . ALA A 1 205 ? 0.011 33.669 22.518 1.00 61.25 205 ALA A CA 1
ATOM 1473 C C . ALA A 1 205 ? 0.963 33.714 23.723 1.00 61.25 205 ALA A C 1
ATOM 1475 O O . ALA A 1 205 ? 1.738 34.656 23.892 1.00 61.25 205 ALA A O 1
ATOM 1476 N N . GLY A 1 206 ? 0.891 32.694 24.581 1.00 65.81 206 GLY A N 1
ATOM 1477 C CA . GLY A 1 206 ? 1.815 32.534 25.700 1.00 65.81 206 GLY A CA 1
ATOM 1478 C C . GLY A 1 206 ? 3.276 32.447 25.229 1.00 65.81 206 GLY A C 1
ATOM 1479 O O . GLY A 1 206 ? 3.536 32.061 24.087 1.00 65.81 206 GLY A O 1
ATOM 1480 N N . PRO A 1 207 ? 4.245 32.803 26.091 1.00 69.88 207 PRO A N 1
ATOM 1481 C CA . PRO A 1 207 ? 5.652 32.850 25.717 1.00 69.88 207 PRO A CA 1
ATOM 1482 C C . PRO A 1 207 ? 6.161 31.472 25.284 1.00 69.88 207 PRO A C 1
ATOM 1484 O O . PRO A 1 207 ? 5.935 30.463 25.955 1.00 69.88 207 PRO A O 1
ATOM 1487 N N . VAL A 1 208 ? 6.873 31.458 24.157 1.00 62.44 208 VAL A N 1
ATOM 1488 C CA . VAL A 1 208 ? 7.610 30.293 23.663 1.00 62.44 208 VAL A CA 1
ATOM 1489 C C . VAL A 1 208 ? 8.674 29.881 24.691 1.00 62.44 208 VAL A C 1
ATOM 1491 O O . VAL A 1 208 ? 9.415 30.743 25.170 1.00 62.44 208 VAL A O 1
ATOM 1494 N N . PRO A 1 209 ? 8.773 28.597 25.076 1.00 64.31 209 PRO A N 1
ATOM 1495 C CA . PRO A 1 209 ? 9.864 28.150 25.928 1.00 64.31 209 PRO A CA 1
ATOM 1496 C C . PRO A 1 209 ? 11.185 28.211 25.152 1.00 64.31 209 PRO A C 1
ATOM 1498 O O . PRO A 1 209 ? 11.304 27.658 24.059 1.00 64.31 209 PRO A O 1
ATOM 1501 N N . GLU A 1 210 ? 12.174 28.881 25.742 1.00 60.84 210 GLU A N 1
ATOM 1502 C CA . GLU A 1 210 ? 13.560 28.919 25.275 1.00 60.84 210 GLU A CA 1
ATOM 1503 C C . GLU A 1 210 ? 14.094 27.489 25.097 1.00 60.84 210 GLU A C 1
ATOM 1505 O O . GLU A 1 210 ? 14.034 26.658 26.010 1.00 60.84 210 GLU A O 1
ATOM 1510 N N . THR A 1 211 ? 14.625 27.194 23.911 1.00 62.03 211 THR A N 1
ATOM 1511 C CA . THR A 1 211 ? 15.308 25.934 23.620 1.00 62.03 211 THR A CA 1
ATOM 1512 C C . THR A 1 211 ? 16.529 25.798 24.527 1.00 62.03 211 THR A C 1
ATOM 1514 O O . THR A 1 211 ? 17.489 26.559 24.405 1.00 62.03 211 THR A O 1
ATOM 1517 N N . GLY A 1 212 ? 16.495 24.823 25.436 1.00 62.47 212 GLY A N 1
ATOM 1518 C CA . GLY A 1 212 ? 17.653 24.446 26.243 1.00 62.47 212 GLY A CA 1
ATOM 1519 C C . GLY A 1 212 ? 18.832 23.967 25.379 1.00 62.47 212 GLY A C 1
ATOM 1520 O O . GLY A 1 212 ? 18.640 23.574 24.226 1.00 62.47 212 GLY A O 1
ATOM 1521 N N . PRO A 1 213 ? 20.065 23.990 25.914 1.00 65.75 213 PRO A N 1
ATOM 1522 C CA . PRO A 1 213 ? 21.258 23.617 25.166 1.00 65.75 213 PRO A CA 1
ATOM 1523 C C . PRO A 1 213 ? 21.199 22.148 24.738 1.00 65.75 213 PRO A C 1
ATOM 1525 O O . PRO A 1 213 ? 20.911 21.257 25.541 1.00 65.75 213 PRO A O 1
ATOM 1528 N N . VAL A 1 214 ? 21.517 21.899 23.467 1.00 57.41 214 VAL A N 1
ATOM 1529 C CA . VAL A 1 214 ? 21.733 20.554 22.932 1.00 57.41 214 VAL A CA 1
ATOM 1530 C C . VAL A 1 214 ? 22.845 19.875 23.735 1.00 57.41 214 VAL A C 1
ATOM 1532 O O . VAL A 1 214 ? 23.997 20.304 23.723 1.00 57.41 214 VAL A O 1
ATOM 1535 N N . SER A 1 215 ? 22.500 18.827 24.485 1.00 61.59 215 SER A N 1
ATOM 1536 C CA . SER A 1 215 ? 23.516 17.944 25.055 1.00 61.59 215 SER A CA 1
ATOM 1537 C C . SER A 1 215 ? 24.234 17.244 23.910 1.00 61.59 215 SER A C 1
ATOM 1539 O O . SER A 1 215 ? 23.606 16.611 23.062 1.00 61.59 215 SER A O 1
ATOM 1541 N N . GLY A 1 216 ? 25.550 17.448 23.864 1.00 52.28 216 GLY A N 1
ATOM 1542 C CA . GLY A 1 216 ? 26.429 16.927 22.831 1.00 52.28 216 GLY A CA 1
ATOM 1543 C C . GLY A 1 216 ? 26.322 15.413 22.677 1.00 52.28 216 GLY A C 1
ATOM 1544 O O . GLY A 1 216 ? 26.031 14.685 23.627 1.00 52.28 216 GLY A O 1
ATOM 1545 N N . ALA A 1 217 ? 26.577 14.965 21.449 1.00 55.78 217 ALA A N 1
ATOM 1546 C CA . ALA A 1 217 ? 26.710 13.564 21.098 1.00 55.78 217 ALA A CA 1
ATOM 1547 C C . ALA A 1 217 ? 27.656 12.856 22.081 1.00 55.78 217 ALA A C 1
ATOM 1549 O O . ALA A 1 217 ? 28.810 13.254 22.253 1.00 55.78 217 ALA A O 1
ATOM 1550 N N . GLY A 1 218 ? 27.146 11.815 22.741 1.00 55.31 218 GLY A N 1
ATOM 1551 C CA . GLY A 1 218 ? 27.977 10.894 23.506 1.00 55.31 218 GLY A CA 1
ATOM 1552 C C . GLY A 1 218 ? 28.985 10.181 22.592 1.00 55.31 218 GLY A C 1
ATOM 1553 O O . GLY A 1 218 ? 28.749 10.070 21.387 1.00 55.31 218 GLY A O 1
ATOM 1554 N N . PRO A 1 219 ? 30.118 9.710 23.138 1.00 65.06 219 PRO A N 1
ATOM 1555 C CA . PRO A 1 219 ? 31.142 9.033 22.353 1.00 65.06 219 PRO A CA 1
ATOM 1556 C C . PRO A 1 219 ? 30.596 7.746 21.724 1.00 65.06 219 PRO A C 1
ATOM 1558 O O . PRO A 1 219 ? 29.906 6.958 22.374 1.00 65.06 219 PRO A O 1
ATOM 1561 N N . VAL A 1 220 ? 30.931 7.547 20.449 1.00 57.72 220 VAL A N 1
ATOM 1562 C CA . VAL A 1 220 ? 30.690 6.303 19.713 1.00 57.72 220 VAL A CA 1
ATOM 1563 C C . VAL A 1 220 ? 31.419 5.142 20.405 1.00 57.72 220 VAL A C 1
ATOM 1565 O O . VAL A 1 220 ? 32.593 5.293 20.747 1.00 57.72 220 VAL A O 1
ATOM 1568 N N . PRO A 1 221 ? 30.770 3.990 20.649 1.00 61.69 221 PRO A N 1
ATOM 1569 C CA . PRO A 1 221 ? 31.477 2.817 21.143 1.00 61.69 221 PRO A CA 1
ATOM 1570 C C . PRO A 1 221 ? 32.401 2.264 20.051 1.00 61.69 221 PRO A C 1
ATOM 1572 O O . PRO A 1 221 ? 31.985 2.104 18.902 1.00 61.69 221 PRO A O 1
ATOM 1575 N N . ASP A 1 222 ? 33.645 1.956 20.429 1.00 55.97 222 ASP A N 1
ATOM 1576 C CA . ASP A 1 222 ? 34.626 1.275 19.584 1.00 55.97 222 ASP A CA 1
ATOM 1577 C C . ASP A 1 222 ? 34.040 -0.023 19.010 1.00 55.97 222 ASP A C 1
ATOM 1579 O O . ASP A 1 222 ? 33.670 -0.953 19.735 1.00 55.97 222 ASP A O 1
ATOM 1583 N N . THR A 1 223 ? 33.982 -0.106 17.683 1.00 60.06 223 THR A N 1
ATOM 1584 C CA . THR A 1 223 ? 33.738 -1.355 16.964 1.00 60.06 223 THR A CA 1
ATOM 1585 C C . THR A 1 223 ? 34.889 -2.319 17.240 1.00 60.06 223 THR A C 1
ATOM 1587 O O . THR A 1 223 ? 36.021 -2.086 16.817 1.00 60.06 223 THR A O 1
ATOM 1590 N N . GLY A 1 224 ? 34.596 -3.409 17.953 1.00 56.06 224 GLY A N 1
ATOM 1591 C CA . GLY A 1 224 ? 35.528 -4.518 18.149 1.00 56.06 224 GLY A CA 1
ATOM 1592 C C . GLY A 1 224 ? 35.965 -5.166 16.822 1.00 56.06 224 GLY A C 1
ATOM 1593 O O . GLY A 1 224 ? 35.307 -4.991 15.794 1.00 56.06 224 GLY A O 1
ATOM 1594 N N . PRO A 1 225 ? 37.081 -5.915 16.820 1.00 64.69 225 PRO A N 1
ATOM 1595 C CA . PRO A 1 225 ? 37.663 -6.463 15.600 1.00 64.69 225 PRO A CA 1
ATOM 1596 C C . PRO A 1 225 ? 36.749 -7.506 14.947 1.00 64.69 225 PRO A C 1
ATOM 1598 O O . PRO A 1 225 ? 36.135 -8.335 15.622 1.00 64.69 225 PRO A O 1
ATOM 1601 N N . ALA A 1 226 ? 36.697 -7.469 13.613 1.00 57.00 226 ALA A N 1
ATOM 1602 C CA . ALA A 1 226 ? 35.946 -8.405 12.786 1.00 57.00 226 ALA A CA 1
ATOM 1603 C C . ALA A 1 226 ? 36.340 -9.872 13.073 1.00 57.00 226 ALA A C 1
ATOM 1605 O O . ALA A 1 226 ? 37.527 -10.160 13.267 1.00 57.00 226 ALA A O 1
ATOM 1606 N N . PRO A 1 227 ? 35.386 -10.823 13.069 1.00 54.34 227 PRO A N 1
ATOM 1607 C CA . PRO A 1 227 ? 35.706 -12.235 13.206 1.00 54.34 227 PRO A CA 1
ATOM 1608 C C . PRO A 1 227 ? 36.551 -12.696 12.012 1.00 54.34 227 PRO A C 1
ATOM 1610 O O . PRO A 1 227 ? 36.179 -12.527 10.851 1.00 54.34 227 PRO A O 1
ATOM 1613 N N . GLY A 1 228 ? 37.717 -13.260 12.330 1.00 45.88 228 GLY A N 1
ATOM 1614 C CA . GLY A 1 228 ? 38.688 -13.755 11.364 1.00 45.88 228 GLY A CA 1
ATOM 1615 C C . GLY A 1 228 ? 38.119 -14.842 10.453 1.00 45.88 228 GLY A C 1
ATOM 1616 O O . GLY A 1 228 ? 37.351 -15.707 10.875 1.00 45.88 228 GLY A O 1
ATOM 1617 N N . ALA A 1 229 ? 38.542 -14.788 9.191 1.00 51.09 229 ALA A N 1
ATOM 1618 C CA . ALA A 1 229 ? 38.275 -15.800 8.185 1.00 51.09 229 ALA A CA 1
ATOM 1619 C C . ALA A 1 229 ? 38.687 -17.197 8.680 1.00 51.09 229 ALA A C 1
ATOM 1621 O O . ALA A 1 229 ? 39.806 -17.410 9.151 1.00 51.09 229 ALA A O 1
ATOM 1622 N N . ALA A 1 230 ? 37.771 -18.157 8.552 1.00 53.03 230 ALA A N 1
ATOM 1623 C CA . ALA A 1 230 ? 38.044 -19.564 8.805 1.00 53.03 230 ALA A CA 1
ATOM 1624 C C . ALA A 1 230 ? 39.138 -20.085 7.846 1.00 53.03 230 ALA A C 1
ATOM 1626 O O . ALA A 1 230 ? 39.111 -19.750 6.659 1.00 53.03 230 ALA A O 1
ATOM 1627 N N . PRO A 1 231 ? 40.083 -20.926 8.307 1.00 50.41 231 PRO A N 1
ATOM 1628 C CA . PRO A 1 231 ? 41.094 -21.496 7.429 1.00 50.41 231 PRO A CA 1
ATOM 1629 C C . PRO A 1 231 ? 40.472 -22.514 6.464 1.00 50.41 231 PRO A C 1
ATOM 1631 O O . PRO A 1 231 ? 39.638 -23.342 6.841 1.00 50.41 231 PRO A O 1
ATOM 1634 N N . ALA A 1 232 ? 40.918 -22.455 5.208 1.00 50.03 232 ALA A N 1
ATOM 1635 C CA . ALA A 1 232 ? 40.558 -23.390 4.154 1.00 50.03 232 ALA A CA 1
ATOM 1636 C C . ALA A 1 232 ? 40.909 -24.833 4.554 1.00 50.03 232 ALA A C 1
ATOM 1638 O O . ALA A 1 232 ? 42.032 -25.135 4.966 1.00 50.03 232 ALA A O 1
ATOM 1639 N N . ARG A 1 233 ? 39.936 -25.741 4.415 1.00 50.75 233 ARG A N 1
ATOM 1640 C CA . ARG A 1 233 ? 40.159 -27.181 4.564 1.00 50.75 233 ARG A CA 1
ATOM 1641 C C . ARG A 1 233 ? 41.060 -27.655 3.427 1.00 50.75 233 ARG A C 1
ATOM 1643 O O . ARG A 1 233 ? 40.665 -27.614 2.268 1.00 50.75 233 ARG A O 1
ATOM 1650 N N . GLN A 1 234 ? 42.257 -28.120 3.773 1.00 48.47 234 GLN A N 1
ATOM 1651 C CA . GLN A 1 234 ? 43.124 -28.851 2.855 1.00 48.47 234 GLN A CA 1
ATOM 1652 C C . GLN A 1 234 ? 42.468 -30.200 2.545 1.00 48.47 234 GLN A C 1
ATOM 1654 O O . GLN A 1 234 ? 42.314 -31.050 3.421 1.00 48.47 234 GLN A O 1
ATOM 1659 N N . SER A 1 235 ? 42.039 -30.371 1.299 1.00 48.06 235 SER A N 1
ATOM 1660 C CA . SER A 1 235 ? 41.631 -31.647 0.723 1.00 48.06 235 SER A CA 1
ATOM 1661 C C . SER A 1 235 ? 42.865 -32.534 0.562 1.00 48.06 235 SER A C 1
ATOM 1663 O O . SER A 1 235 ? 43.690 -32.309 -0.323 1.00 48.06 235 SER A O 1
ATOM 1665 N N . GLY A 1 236 ? 42.995 -33.517 1.454 1.00 44.62 236 GLY A N 1
ATOM 1666 C CA . GLY A 1 236 ? 43.950 -34.608 1.324 1.00 44.62 236 GLY A CA 1
ATOM 1667 C C . GLY A 1 236 ? 43.583 -35.497 0.139 1.00 44.62 236 GLY A C 1
ATOM 1668 O O . GLY A 1 236 ? 42.466 -35.998 0.042 1.00 44.62 236 GLY A O 1
ATOM 1669 N N . VAL A 1 237 ? 44.544 -35.655 -0.761 1.00 49.12 237 VAL A N 1
ATOM 1670 C CA . VAL A 1 237 ? 44.610 -36.702 -1.778 1.00 49.12 237 VAL A CA 1
ATOM 1671 C C . VAL A 1 237 ? 44.985 -38.008 -1.077 1.00 49.12 237 VAL A C 1
ATOM 1673 O O . VAL A 1 237 ? 46.111 -38.138 -0.605 1.00 49.12 237 VAL A O 1
ATOM 1676 N N . GLU A 1 238 ? 44.066 -38.970 -1.018 1.00 47.31 238 GLU A N 1
ATOM 1677 C CA . GLU A 1 238 ? 44.425 -40.382 -0.856 1.00 47.31 238 GLU A CA 1
ATOM 1678 C C . GLU A 1 238 ? 44.314 -41.069 -2.215 1.00 47.31 238 GLU A C 1
ATOM 1680 O O . GLU A 1 238 ? 43.234 -41.215 -2.787 1.00 47.31 238 GLU A O 1
ATOM 1685 N N . ALA A 1 239 ? 45.478 -41.454 -2.734 1.00 51.19 239 ALA A N 1
ATOM 1686 C CA . ALA A 1 239 ? 45.617 -42.452 -3.773 1.00 51.19 239 ALA A CA 1
ATOM 1687 C C . ALA A 1 239 ? 45.474 -43.835 -3.120 1.00 51.19 239 ALA A C 1
ATOM 1689 O O . ALA A 1 239 ? 46.234 -44.175 -2.216 1.00 51.19 239 ALA A O 1
ATOM 1690 N N . GLY A 1 240 ? 44.502 -44.617 -3.586 1.00 42.16 240 GLY A N 1
ATOM 1691 C CA . GLY A 1 240 ? 44.313 -46.019 -3.227 1.00 42.16 240 GLY A CA 1
ATOM 1692 C C . GLY A 1 240 ? 44.025 -46.816 -4.491 1.00 42.16 240 GLY A C 1
ATOM 1693 O O . GLY A 1 240 ? 42.964 -46.674 -5.093 1.00 42.16 240 GLY A O 1
ATOM 1694 N N . GLU A 1 241 ? 45.025 -47.580 -4.907 1.00 55.91 241 GLU A N 1
ATOM 1695 C CA . GLU A 1 241 ? 45.117 -48.389 -6.119 1.00 55.91 241 GLU A CA 1
ATOM 1696 C C . GLU A 1 241 ? 44.289 -49.694 -6.012 1.00 55.91 241 GLU A C 1
ATOM 1698 O O . GLU A 1 241 ? 44.284 -50.359 -4.980 1.00 55.91 241 GLU A O 1
ATOM 1703 N N . THR A 1 242 ? 43.565 -50.010 -7.092 1.00 48.09 242 THR A N 1
ATOM 1704 C CA . THR A 1 242 ? 42.817 -51.246 -7.461 1.00 48.09 242 THR A CA 1
ATOM 1705 C C . THR A 1 242 ? 43.718 -52.504 -7.550 1.00 48.09 242 THR A C 1
ATOM 1707 O O . THR A 1 242 ? 44.937 -52.334 -7.568 1.00 48.09 242 THR A O 1
ATOM 1710 N N . PRO A 1 243 ? 43.208 -53.745 -7.771 1.00 67.44 243 PRO A N 1
ATOM 1711 C CA . PRO A 1 243 ? 41.817 -54.197 -7.931 1.00 67.44 243 PRO A CA 1
ATOM 1712 C C . PRO A 1 243 ? 41.343 -55.323 -6.993 1.00 67.44 243 PRO A C 1
ATOM 1714 O O . PRO A 1 243 ? 42.179 -56.000 -6.355 1.00 67.44 243 PRO A O 1
#

pLDDT: mean 77.93, std 19.55, range [38.66, 98.31]

Secondary structure (DSSP, 8-state):
-EEEPPP-SSSPPPEEE-PPPPP--HHHHHHHHHHHHHHHHHHH-SSHHHHHHHHHHHHHHHHTTTPPPBS-HHHHHHHHHHHHHHTT---EE-TTS-EEEE---TTHHHHHH-HHHHHHHHHHHHHHHHHHHBSS---EEEEEEEETTEEEEEE-----TT----S--PPPP---------PPPP-------PPPP--PPPPP-PPPPP----PPPPPPPP-PPPPPPPPP-----------

Sequence (243 aa):
ARERSAPAGRGRPAWRYRARPPQESPAREYAGLAAVLAARIARTSADPRGDALAAGEDWGRVLTDGQEPSADPREARERLLGLLGEIGFAPEADAEAREVRLPRCPFVETAREHPGVICGVHEGLARAALGALGEDSQEIELLPFAEPGACRLHLDTNPAPDADPAPGAAPVPGAGTPSDAGPAPDAGAPSGAGPVSDSGPVPDAGPVPETGPVSGAGPVPDTGPAPGAAPARQSGVEAGETP